Protein AF-0000000072224501 (afdb_homodimer)

Secondary structure (DSSP, 8-state):
--PPEEEEE--SSHHHHHHHHHHHHHT--TT-EEEEEEEEE---SS-HHHHHHHHHHHHHHHHHHHHHHHHH-TT-EEEEEEEEESSTTHHHHHHHHHHT-SEEEEEE-TT-HHHHHHHH-S-THHHHTSEEEEEE--SSS-GGG--TTEEEEE-SPPPPP------------SSSS-------------/--PPEEEEE--SSHHHHHHHHHHHHHT--TT-EEEEEEEEE---SS-HHHHHHHHHHHHHHHHHHHHHHHHH-TT-EEEEEEEEESSTTHHHHHHHHHHT-SEEEEEE-TT-HHHHHHHH-S-THHHHTSEEEEEEPPSSS-GGG--TTEEEEE-SPPPPP------------SSSS-------------

Structure (mmCIF, N/CA/C/O backbone):
data_AF-0000000072224501-model_v1
#
loop_
_entity.id
_entity.type
_entity.pdbx_description
1 polymer 'Uncharacterized protein LOC106767193 isoform X1'
#
loop_
_atom_site.group_PDB
_atom_site.id
_atom_site.type_symbol
_atom_site.label_atom_id
_atom_site.label_alt_id
_atom_site.label_comp_id
_atom_site.label_asym_id
_atom_site.label_entity_id
_atom_site.label_seq_id
_atom_site.pdbx_PDB_ins_code
_atom_site.Cartn_x
_atom_site.Cartn_y
_atom_site.Cartn_z
_atom_site.occupancy
_atom_site.B_iso_or_equiv
_atom_site.auth_seq_id
_atom_site.auth_comp_id
_atom_site.auth_asym_id
_atom_site.auth_atom_id
_atom_site.pdbx_PDB_model_num
ATOM 1 N N . MET A 1 1 ? 20.391 5.633 -8.578 1 55.28 1 MET A N 1
ATOM 2 C CA . MET A 1 1 ? 19.344 5.125 -7.703 1 55.28 1 MET A CA 1
ATOM 3 C C . MET A 1 1 ? 18.422 6.25 -7.25 1 55.28 1 MET A C 1
ATOM 5 O O . MET A 1 1 ? 18.891 7.277 -6.754 1 55.28 1 MET A O 1
ATOM 9 N N . ASP A 1 2 ? 17.297 6.391 -7.93 1 66.31 2 ASP A N 1
ATOM 10 C CA . ASP A 1 2 ? 16.562 7.625 -7.664 1 66.31 2 ASP A CA 1
ATOM 11 C C . ASP A 1 2 ? 16.031 7.641 -6.234 1 66.31 2 ASP A C 1
ATOM 13 O O . ASP A 1 2 ? 15.312 6.723 -5.824 1 66.31 2 ASP A O 1
ATOM 17 N N . VAL A 1 3 ? 16.719 8.438 -5.359 1 82.19 3 VAL A N 1
ATOM 18 C CA . VAL A 1 3 ? 16.312 8.711 -3.986 1 82.19 3 VAL A CA 1
ATOM 19 C C . VAL A 1 3 ? 14.867 9.203 -3.965 1 82.19 3 VAL A C 1
ATOM 21 O O . VAL A 1 3 ? 14.492 10.078 -4.746 1 82.19 3 VAL A O 1
ATOM 24 N N . ARG A 1 4 ? 14.055 8.555 -3.17 1 91.62 4 ARG A N 1
ATOM 25 C CA . ARG A 1 4 ? 12.656 8.938 -3.031 1 91.62 4 ARG A CA 1
ATOM 26 C C . ARG A 1 4 ? 12.422 9.68 -1.722 1 91.62 4 ARG A C 1
ATOM 28 O O . ARG A 1 4 ? 13.008 9.344 -0.692 1 91.62 4 ARG A O 1
ATOM 35 N N . ASN A 1 5 ? 11.648 10.766 -1.785 1 96.12 5 ASN A N 1
ATOM 36 C CA . ASN A 1 5 ? 11.141 11.453 -0.597 1 96.12 5 ASN A CA 1
ATOM 37 C C . ASN A 1 5 ? 9.719 11.031 -0.265 1 96.12 5 ASN A C 1
ATOM 39 O O . ASN A 1 5 ? 8.812 11.172 -1.09 1 96.12 5 ASN A O 1
ATOM 43 N N . ILE A 1 6 ? 9.578 10.516 0.86 1 97.62 6 ILE A N 1
ATOM 44 C CA . ILE A 1 6 ? 8.273 10.062 1.328 1 97.62 6 ILE A CA 1
ATOM 45 C C . ILE A 1 6 ? 7.805 10.945 2.482 1 97.62 6 ILE A C 1
ATOM 47 O O . ILE A 1 6 ? 8.438 10.984 3.539 1 97.62 6 ILE A O 1
ATOM 51 N N . ALA A 1 7 ? 6.715 11.648 2.268 1 98.56 7 ALA A N 1
ATOM 52 C CA . ALA A 1 7 ? 6.141 12.5 3.309 1 98.56 7 ALA A CA 1
ATOM 53 C C . ALA A 1 7 ? 5.145 11.719 4.164 1 98.56 7 ALA A C 1
ATOM 55 O O . ALA A 1 7 ? 4.297 10.992 3.637 1 98.56 7 ALA A O 1
ATOM 56 N N . VAL A 1 8 ? 5.297 11.82 5.438 1 98.75 8 VAL A N 1
ATOM 57 C CA . VAL A 1 8 ? 4.379 11.203 6.387 1 98.75 8 VAL A CA 1
ATOM 58 C C . VAL A 1 8 ? 3.723 12.281 7.246 1 98.75 8 VAL A C 1
ATOM 60 O O . VAL A 1 8 ? 4.41 13.094 7.875 1 98.75 8 VAL A O 1
ATOM 63 N N . VAL A 1 9 ? 2.396 12.305 7.305 1 98.62 9 VAL A N 1
ATOM 64 C CA . VAL A 1 9 ? 1.685 13.281 8.125 1 98.62 9 VAL A CA 1
ATOM 65 C C . VAL A 1 9 ? 1.729 12.859 9.594 1 98.62 9 VAL A C 1
ATOM 67 O O . VAL A 1 9 ? 1.396 11.719 9.922 1 98.62 9 VAL A O 1
ATOM 70 N N . VAL A 1 10 ? 2.135 13.773 10.414 1 98.56 10 VAL A N 1
ATOM 71 C CA . VAL A 1 10 ? 2.273 13.539 11.852 1 98.56 10 VAL A CA 1
ATOM 72 C C . VAL A 1 10 ? 1.104 14.188 12.594 1 98.56 10 VAL A C 1
ATOM 74 O O . VAL A 1 10 ? 0.911 15.398 12.523 1 98.56 10 VAL A O 1
ATOM 77 N N . GLU A 1 11 ? 0.347 13.414 13.25 1 97 11 GLU A N 1
ATOM 78 C CA . GLU A 1 11 ? -0.75 13.836 14.117 1 97 11 GLU A CA 1
ATOM 79 C C . GLU A 1 11 ? -0.74 13.07 15.438 1 97 11 GLU A C 1
ATOM 81 O O . GLU A 1 11 ? -0.128 12 15.539 1 97 11 GLU A O 1
ATOM 86 N N . ASP A 1 12 ? -1.376 13.68 16.406 1 96.62 12 ASP A N 1
ATOM 87 C CA . ASP A 1 12 ? -1.416 13.031 17.719 1 96.62 12 ASP A CA 1
ATOM 88 C C . ASP A 1 12 ? -2.605 12.078 17.828 1 96.62 12 ASP A C 1
ATOM 90 O O . ASP A 1 12 ? -3.475 12.258 18.672 1 96.62 12 ASP A O 1
ATOM 94 N N . VAL A 1 13 ? -2.715 11.109 16.922 1 94.44 13 VAL A N 1
ATOM 95 C CA . VAL A 1 13 ? -3.721 10.055 16.875 1 94.44 13 VAL A CA 1
ATOM 96 C C . VAL A 1 13 ? -3.057 8.727 16.531 1 94.44 13 VAL A C 1
ATOM 98 O O . VAL A 1 13 ? -2.025 8.695 15.852 1 94.44 13 VAL A O 1
ATOM 101 N N . ASP A 1 14 ? -3.572 7.613 16.922 1 93.25 14 ASP A N 1
ATOM 102 C CA . ASP A 1 14 ? -3.016 6.281 16.703 1 93.25 14 ASP A CA 1
ATOM 103 C C . ASP A 1 14 ? -2.926 5.969 15.211 1 93.25 14 ASP A C 1
ATOM 105 O O . ASP A 1 14 ? -1.997 5.289 14.766 1 93.25 14 ASP A O 1
ATOM 109 N N . ALA A 1 15 ? -3.834 6.504 14.453 1 94.5 15 ALA A N 1
ATOM 110 C CA . ALA A 1 15 ? -3.873 6.238 13.016 1 94.5 15 ALA A CA 1
ATOM 111 C C . ALA A 1 15 ? -2.59 6.707 12.336 1 94.5 15 ALA A C 1
ATOM 113 O O . ALA A 1 15 ? -2.092 6.055 11.422 1 94.5 15 ALA A O 1
ATOM 114 N N . ALA A 1 16 ? -2.088 7.84 12.805 1 96.88 16 ALA A N 1
ATOM 115 C CA . ALA A 1 16 ? -0.883 8.398 12.195 1 96.88 16 ALA A CA 1
ATOM 116 C C . ALA A 1 16 ? 0.333 7.52 12.484 1 96.88 16 ALA A C 1
ATOM 118 O O . ALA A 1 16 ? 1.171 7.305 11.602 1 96.88 16 ALA A O 1
ATOM 119 N N . ARG A 1 17 ? 0.434 7.016 13.656 1 95.38 17 ARG A N 1
ATOM 120 C CA . ARG A 1 17 ? 1.545 6.129 13.992 1 95.38 17 ARG A CA 1
ATOM 121 C C . ARG A 1 17 ? 1.434 4.805 13.25 1 95.38 17 ARG A C 1
ATOM 123 O O . ARG A 1 17 ? 2.436 4.27 12.766 1 95.38 17 ARG A O 1
ATOM 130 N N . THR A 1 18 ? 0.233 4.32 13.195 1 94.56 18 THR A N 1
ATOM 131 C CA . THR A 1 18 ? -0.007 3.098 12.438 1 94.56 18 THR A CA 1
ATOM 132 C C . THR A 1 18 ? 0.411 3.271 10.984 1 94.56 18 THR A C 1
ATOM 134 O O . THR A 1 18 ? 1.033 2.381 10.398 1 94.56 18 THR A O 1
ATOM 137 N N . ALA A 1 19 ? 0.084 4.398 10.43 1 97 19 ALA A N 1
ATOM 138 C CA . ALA A 1 19 ? 0.452 4.684 9.047 1 97 19 ALA A CA 1
ATOM 139 C C . ALA A 1 19 ? 1.968 4.68 8.867 1 97 19 ALA A C 1
ATOM 141 O O . ALA A 1 19 ? 2.486 4.117 7.898 1 97 19 ALA A O 1
ATOM 142 N N . LEU A 1 20 ? 2.66 5.285 9.805 1 96.88 20 LEU A N 1
ATOM 143 C CA . LEU A 1 20 ? 4.117 5.289 9.734 1 96.88 20 LEU A CA 1
ATOM 144 C C . LEU A 1 20 ? 4.672 3.871 9.812 1 96.88 20 LEU A C 1
ATOM 146 O O . LEU A 1 20 ? 5.523 3.49 9.008 1 96.88 20 LEU A O 1
ATOM 150 N N . GLN A 1 21 ? 4.195 3.121 10.742 1 94.5 21 GLN A N 1
ATOM 151 C CA . GLN A 1 21 ? 4.676 1.753 10.898 1 94.5 21 GLN A CA 1
ATOM 152 C C . GLN A 1 21 ? 4.426 0.929 9.641 1 94.5 21 GLN A C 1
ATOM 154 O O . GLN A 1 21 ? 5.293 0.165 9.211 1 94.5 21 GLN A O 1
ATOM 159 N N . TRP A 1 22 ? 3.258 1.109 9.125 1 95.31 22 TRP A N 1
ATOM 160 C CA . TRP A 1 22 ? 2.941 0.399 7.891 1 95.31 22 TRP A CA 1
ATOM 161 C C . TRP A 1 22 ? 3.908 0.783 6.777 1 95.31 22 TRP A C 1
ATOM 163 O O . TRP A 1 22 ? 4.398 -0.082 6.043 1 95.31 22 TRP A O 1
ATOM 173 N N . ALA A 1 23 ? 4.141 2.076 6.602 1 96.06 23 ALA A N 1
ATOM 174 C CA . ALA A 1 23 ? 5.035 2.559 5.555 1 96.06 23 ALA A CA 1
ATOM 175 C C . ALA A 1 23 ? 6.445 2.01 5.742 1 96.06 23 ALA A C 1
ATOM 177 O O . ALA A 1 23 ? 7.09 1.593 4.777 1 96.06 23 ALA A O 1
ATOM 178 N N . LEU A 1 24 ? 6.906 1.97 6.949 1 94.56 24 LEU A N 1
ATOM 179 C CA . LEU A 1 24 ? 8.234 1.454 7.258 1 94.56 24 LEU A CA 1
ATOM 180 C C . LEU A 1 24 ? 8.344 -0.022 6.891 1 94.56 24 LEU A C 1
ATOM 182 O O . LEU A 1 24 ? 9.391 -0.476 6.426 1 94.56 24 LEU A O 1
ATOM 186 N N . HIS A 1 25 ? 7.289 -0.661 7.023 1 92.5 25 HIS A N 1
ATOM 187 C CA . HIS A 1 25 ? 7.273 -2.107 6.836 1 92.5 25 HIS A CA 1
ATOM 188 C C . HIS A 1 25 ? 7.105 -2.467 5.363 1 92.5 25 HIS A C 1
ATOM 190 O O . HIS A 1 25 ? 7.684 -3.447 4.887 1 92.5 25 HIS A O 1
ATOM 196 N N . ASN A 1 26 ? 6.406 -1.625 4.629 1 93.62 26 ASN A N 1
ATOM 197 C CA . ASN A 1 26 ? 5.949 -2.102 3.326 1 93.62 26 ASN A CA 1
ATOM 198 C C . ASN A 1 26 ? 6.559 -1.285 2.188 1 93.62 26 ASN A C 1
ATOM 200 O O . ASN A 1 26 ? 6.754 -1.799 1.086 1 93.62 26 ASN A O 1
ATOM 204 N N . ILE A 1 27 ? 6.824 -0.035 2.359 1 92.69 27 ILE A N 1
ATOM 205 C CA . ILE A 1 27 ? 7.137 0.759 1.178 1 92.69 27 ILE A CA 1
ATOM 206 C C . ILE A 1 27 ? 8.516 1.393 1.335 1 92.69 27 ILE A C 1
ATOM 208 O O . ILE A 1 27 ? 9.266 1.521 0.361 1 92.69 27 ILE A O 1
ATOM 212 N N . ILE A 1 28 ? 8.898 1.786 2.52 1 91.81 28 ILE A N 1
ATOM 213 C CA . ILE A 1 28 ? 10.141 2.521 2.729 1 91.81 28 ILE A CA 1
ATOM 214 C C . ILE A 1 28 ? 11.336 1.576 2.572 1 91.81 28 ILE A C 1
ATOM 216 O O . ILE A 1 28 ? 11.297 0.436 3.041 1 91.81 28 ILE A O 1
ATOM 220 N N . ARG A 1 29 ? 12.375 2.066 1.984 1 89.56 29 ARG A N 1
ATOM 221 C CA . ARG A 1 29 ? 13.594 1.30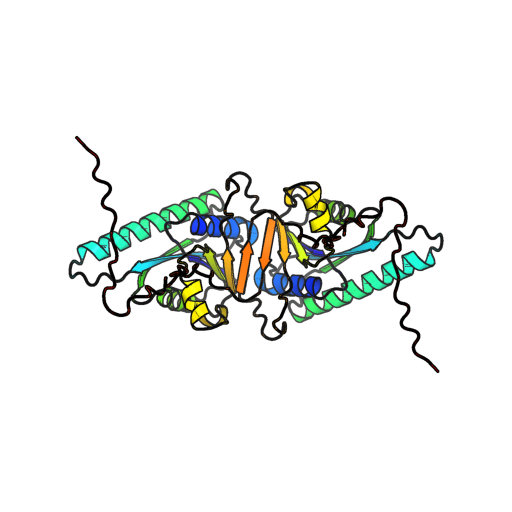4 1.751 1 89.56 29 ARG A CA 1
ATOM 222 C C . ARG A 1 29 ? 14.836 2.133 2.08 1 89.56 29 ARG A C 1
ATOM 224 O O . ARG A 1 29 ? 14.734 3.346 2.283 1 89.56 29 ARG A O 1
ATOM 231 N N . TYR A 1 30 ? 15.883 1.372 2.074 1 86.75 30 TYR A N 1
ATOM 232 C CA . TYR A 1 30 ? 17.156 2.051 2.281 1 86.75 30 TYR A CA 1
ATOM 233 C C . TYR A 1 30 ? 17.406 3.092 1.196 1 86.75 30 TYR A C 1
ATOM 235 O O . TYR A 1 30 ? 17.172 2.832 0.013 1 86.75 30 TYR A O 1
ATOM 243 N N . GLY A 1 31 ? 17.766 4.297 1.658 1 88.19 31 GLY A N 1
ATOM 244 C CA . GLY A 1 31 ? 18.062 5.363 0.717 1 88.19 31 GLY A CA 1
ATOM 245 C C . GLY A 1 31 ? 16.938 6.379 0.599 1 88.19 31 GLY A C 1
ATOM 246 O O . GLY A 1 31 ? 17.141 7.484 0.093 1 88.19 31 GLY A O 1
ATOM 247 N N . ASP A 1 32 ? 15.82 6.023 1.056 1 92.75 32 ASP A N 1
ATOM 248 C CA . ASP A 1 32 ? 14.703 6.961 1.032 1 92.75 32 ASP A CA 1
ATOM 249 C C . ASP A 1 32 ? 14.898 8.078 2.059 1 92.75 32 ASP A C 1
ATOM 251 O O . ASP A 1 32 ? 15.641 7.91 3.027 1 92.75 32 ASP A O 1
ATOM 255 N N . ILE A 1 33 ? 14.305 9.164 1.783 1 96.19 33 ILE A N 1
ATOM 256 C CA . ILE A 1 33 ? 14.195 10.266 2.736 1 96.19 33 ILE A CA 1
ATOM 257 C C . ILE A 1 33 ? 12.766 10.352 3.266 1 96.19 33 ILE A C 1
ATOM 259 O O . ILE A 1 33 ? 11.812 10.344 2.488 1 96.19 33 ILE A O 1
ATOM 263 N N . ILE A 1 34 ? 12.68 10.344 4.531 1 97.69 34 ILE A N 1
ATOM 264 C CA . ILE A 1 34 ? 11.359 10.461 5.141 1 97.69 34 ILE A CA 1
ATOM 265 C C . ILE A 1 34 ? 11.172 11.875 5.688 1 97.69 34 ILE A C 1
ATOM 267 O O . ILE A 1 34 ? 11.984 12.359 6.473 1 97.69 34 ILE A O 1
ATOM 271 N N . THR A 1 35 ? 10.125 12.539 5.258 1 98.5 35 THR A N 1
ATOM 272 C CA . THR A 1 35 ? 9.766 13.836 5.82 1 98.5 35 THR A CA 1
ATOM 273 C C . THR A 1 35 ? 8.547 13.711 6.734 1 98.5 35 THR A C 1
ATOM 275 O O . THR A 1 35 ? 7.465 13.344 6.281 1 98.5 35 THR A O 1
ATOM 278 N N . LEU A 1 36 ? 8.781 14 7.973 1 98.75 36 LEU A N 1
ATOM 279 C CA . LEU A 1 36 ? 7.691 14.062 8.938 1 98.75 36 LEU A CA 1
ATOM 280 C C . LEU A 1 36 ? 7.051 15.445 8.953 1 98.75 36 LEU A C 1
ATOM 282 O O . LEU A 1 36 ? 7.691 16.422 9.344 1 98.75 36 LEU A O 1
ATOM 286 N N . LEU A 1 37 ? 5.801 15.531 8.555 1 98.62 37 LEU A N 1
ATOM 287 C CA . LEU A 1 37 ? 5.109 16.797 8.352 1 98.62 37 LEU A CA 1
ATOM 288 C C . LEU A 1 37 ? 3.992 16.984 9.375 1 98.62 37 LEU A C 1
ATOM 290 O O . LEU A 1 37 ? 3.061 16.172 9.43 1 98.62 37 LEU A O 1
ATOM 294 N N . HIS A 1 38 ? 4.094 17.953 10.188 1 98.38 38 HIS A N 1
ATOM 295 C CA . HIS A 1 38 ? 3.047 18.328 11.133 1 98.38 38 HIS A CA 1
ATOM 296 C C . HIS A 1 38 ? 2.551 19.75 10.883 1 98.38 38 HIS A C 1
ATOM 298 O O . HIS A 1 38 ? 3.352 20.672 10.703 1 98.38 38 HIS A O 1
ATOM 304 N N . VAL A 1 39 ? 1.257 19.891 10.875 1 96.31 39 VAL A N 1
ATOM 305 C CA . VAL A 1 39 ? 0.633 21.188 10.711 1 96.31 39 VAL A CA 1
ATOM 306 C C . VAL A 1 39 ? -0.205 21.531 11.938 1 96.31 39 VAL A C 1
ATOM 308 O O . VAL A 1 39 ? -0.872 20.656 12.5 1 96.31 39 VAL A O 1
ATOM 311 N N . TYR A 1 40 ? -0.117 22.703 12.438 1 93.12 40 TYR A N 1
ATOM 312 C CA . TYR A 1 40 ? -0.918 23.188 13.555 1 93.12 40 TYR A CA 1
ATOM 313 C C . TYR A 1 40 ? -1.74 24.406 13.164 1 93.12 40 TYR A C 1
ATOM 315 O O . TYR A 1 40 ? -1.385 25.125 12.227 1 93.12 40 TYR A O 1
ATOM 323 N N . PRO A 1 41 ? -2.904 24.641 13.805 1 89.75 41 PRO A N 1
ATOM 324 C CA . PRO A 1 41 ? -3.809 25.703 13.383 1 89.75 41 PRO A CA 1
ATOM 325 C C . PRO A 1 41 ? -3.234 27.094 13.648 1 89.75 41 PRO A C 1
ATOM 327 O O . PRO A 1 41 ? -2.523 27.297 14.633 1 89.75 41 PRO A O 1
ATOM 330 N N . LEU A 1 42 ? -3.615 27.984 12.711 1 86.12 42 LEU A N 1
ATOM 331 C CA . LEU A 1 42 ? -3.291 29.391 12.906 1 86.12 42 LEU A CA 1
ATOM 332 C C . LEU A 1 42 ? -4.074 29.969 14.086 1 86.12 42 LEU A C 1
ATOM 334 O O . LEU A 1 42 ? -5.289 29.781 14.18 1 86.12 42 LEU A O 1
ATOM 338 N N . THR A 1 43 ? -3.438 30.375 15.133 1 78.38 43 THR A N 1
ATOM 339 C CA . THR A 1 43 ? -4.09 30.969 16.297 1 78.38 43 THR A CA 1
ATOM 340 C C . THR A 1 43 ? -4.246 32.469 16.109 1 78.38 43 THR A C 1
ATOM 342 O O . THR A 1 43 ? -3.334 33.156 15.609 1 78.38 43 THR A O 1
ATOM 345 N N . ARG A 1 44 ? -5.551 32.938 15.875 1 69.5 44 ARG A N 1
ATOM 346 C CA . ARG A 1 44 ? -5.797 34.375 15.812 1 69.5 44 ARG A CA 1
ATOM 347 C C . ARG A 1 44 ? -5.273 35.062 17.062 1 69.5 44 ARG A C 1
ATOM 349 O O . ARG A 1 44 ? -5.184 36.312 17.094 1 69.5 44 ARG A O 1
ATOM 356 N N . SER A 1 45 ? -5.316 34.25 18.109 1 61.62 45 SER A N 1
ATOM 357 C CA . SER A 1 45 ? -5.004 35 19.328 1 61.62 45 SER A CA 1
ATOM 358 C C . SER A 1 45 ? -3.609 35.594 19.25 1 61.62 45 SER A C 1
ATOM 360 O O . SER A 1 45 ? -2.703 35.031 18.641 1 61.62 45 SER A O 1
ATOM 362 N N . LYS A 1 46 ? -3.664 36.812 19.406 1 59.91 46 LYS A N 1
ATOM 363 C CA . LYS A 1 46 ? -2.576 37.781 19.5 1 59.91 46 LYS A CA 1
ATOM 364 C C . LYS A 1 46 ? -1.436 37.25 20.359 1 59.91 46 LYS A C 1
ATOM 366 O O . LYS A 1 46 ? -0.406 37.906 20.531 1 59.91 46 LYS A O 1
ATOM 371 N N . THR A 1 47 ? -1.7 36 20.984 1 68 47 THR A N 1
ATOM 372 C CA . THR A 1 47 ? -0.537 35.812 21.844 1 68 47 THR A CA 1
ATOM 373 C C . THR A 1 47 ? 0.492 34.906 21.156 1 68 47 THR A C 1
ATOM 375 O O . THR A 1 47 ? 0.193 33.781 20.828 1 68 47 THR A O 1
ATOM 378 N N . LYS A 1 48 ? 1.497 35.406 20.562 1 76.69 48 LYS A N 1
ATOM 379 C CA . LYS A 1 48 ? 2.719 34.812 20.031 1 76.69 48 LYS A CA 1
ATOM 380 C C . LYS A 1 48 ? 3.127 33.562 20.828 1 76.69 48 LYS A C 1
ATOM 382 O O . LYS A 1 48 ? 3.68 32.625 20.281 1 76.69 48 LYS A O 1
ATOM 387 N N . ASN A 1 49 ? 2.596 33.562 22.094 1 85.56 49 ASN A N 1
ATOM 388 C CA . ASN A 1 49 ? 2.988 32.469 23 1 85.56 49 ASN A CA 1
ATOM 389 C C . ASN A 1 49 ? 2.27 31.172 22.656 1 85.56 49 ASN A C 1
ATOM 391 O O . ASN A 1 49 ? 2.867 30.094 22.719 1 85.56 49 ASN A O 1
ATOM 395 N N . LYS A 1 50 ? 1.05 31.266 22.234 1 86.44 50 LYS A N 1
ATOM 396 C CA . LYS A 1 50 ? 0.281 30.062 21.922 1 86.44 50 LYS A CA 1
ATOM 397 C C . LYS A 1 50 ? 0.808 29.391 20.656 1 86.44 50 LYS A C 1
ATOM 399 O O . LYS A 1 50 ? 0.938 28.172 20.594 1 86.44 50 LYS A O 1
ATOM 404 N N . ALA A 1 51 ? 1.093 30.125 19.641 1 87.38 51 ALA A N 1
ATOM 405 C CA . ALA A 1 51 ? 1.642 29.594 18.391 1 87.38 51 ALA A CA 1
ATOM 406 C C . ALA A 1 51 ? 2.975 28.891 18.641 1 87.38 51 ALA A C 1
ATOM 408 O O . ALA A 1 51 ? 3.23 27.828 18.078 1 87.38 51 ALA A O 1
ATOM 409 N N . ARG A 1 52 ? 3.777 29.547 19.469 1 91.31 52 ARG A N 1
ATOM 410 C CA . ARG A 1 52 ? 5.07 28.953 19.812 1 91.31 52 ARG A CA 1
ATOM 411 C C . ARG A 1 52 ? 4.895 27.609 20.516 1 91.31 52 ARG A C 1
ATOM 413 O O . ARG A 1 52 ? 5.629 26.656 20.25 1 91.31 52 ARG A O 1
ATOM 420 N N . LEU A 1 53 ? 3.953 27.578 21.406 1 92.94 53 LEU A N 1
ATOM 421 C CA . LEU A 1 53 ? 3.695 26.359 22.156 1 92.94 53 LEU A CA 1
ATOM 422 C C . LEU A 1 53 ? 3.205 25.25 21.25 1 92.94 53 LEU A C 1
ATOM 424 O O . LEU A 1 53 ? 3.654 24.109 21.344 1 92.94 53 LEU A O 1
ATOM 428 N N . LEU A 1 54 ? 2.332 25.578 20.328 1 93.25 54 LEU A N 1
ATOM 429 C CA . LEU A 1 54 ? 1.812 24.578 19.391 1 93.25 54 LEU A CA 1
ATOM 430 C C . LEU A 1 54 ? 2.918 24.062 18.484 1 93.25 54 LEU A C 1
ATOM 432 O O . LEU A 1 54 ? 2.979 22.875 18.188 1 93.25 54 LEU A O 1
ATOM 436 N N . ARG A 1 55 ? 3.736 24.953 18.062 1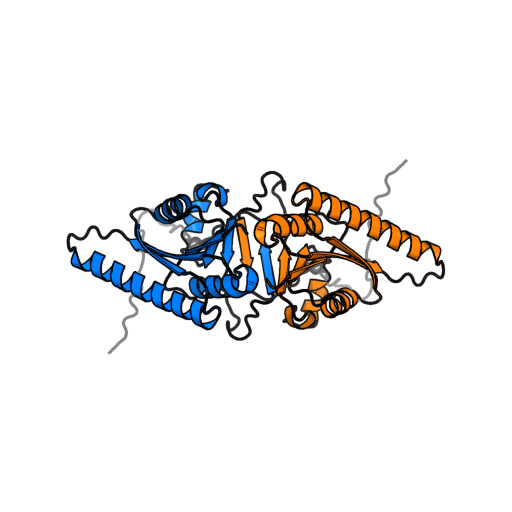 94.31 55 ARG A N 1
ATOM 437 C CA . ARG A 1 55 ? 4.867 24.578 17.219 1 94.31 55 ARG A CA 1
ATOM 438 C C . ARG A 1 55 ? 5.801 23.609 17.953 1 94.31 55 ARG A C 1
ATOM 440 O O . ARG A 1 55 ? 6.234 22.609 17.391 1 94.31 55 ARG A O 1
ATOM 447 N N . LEU A 1 56 ? 6.078 23.953 19.219 1 95.94 56 LEU A N 1
ATOM 448 C CA . LEU A 1 56 ? 6.961 23.125 20.031 1 95.94 56 LEU A CA 1
ATOM 449 C C . LEU A 1 56 ? 6.355 21.75 20.25 1 95.94 56 LEU A C 1
ATOM 451 O O . LEU A 1 56 ? 7.051 20.734 20.156 1 95.94 56 LEU A O 1
ATOM 455 N N . LYS A 1 57 ? 5.117 21.703 20.562 1 96.81 57 LYS A N 1
ATOM 456 C CA . LYS A 1 57 ? 4.43 20.438 20.766 1 96.81 57 LYS A CA 1
ATOM 457 C C . LYS A 1 57 ? 4.457 19.594 19.484 1 96.81 57 LYS A C 1
ATOM 459 O O . LYS A 1 57 ? 4.664 18.375 19.547 1 96.81 57 LYS A O 1
ATOM 464 N N . GLY A 1 58 ? 4.227 20.281 18.375 1 97.62 58 GLY A N 1
ATOM 465 C CA . GLY A 1 58 ? 4.305 19.578 17.094 1 97.62 58 GLY A CA 1
ATOM 466 C C . GLY A 1 58 ? 5.68 19 16.828 1 97.62 58 GLY A C 1
ATOM 467 O O . GLY A 1 58 ? 5.793 17.891 16.312 1 97.62 58 GLY A O 1
ATOM 468 N N . PHE A 1 59 ? 6.668 19.797 17.156 1 97.31 59 PHE A N 1
ATOM 469 C CA . PHE A 1 59 ? 8.047 19.359 16.969 1 97.31 59 PHE A CA 1
ATOM 470 C C . PHE A 1 59 ? 8.344 18.141 17.844 1 97.31 59 PHE A C 1
ATOM 472 O O . PHE A 1 59 ? 8.93 17.172 17.375 1 97.31 59 PHE A O 1
ATOM 479 N N . GLN A 1 60 ? 7.922 18.203 19.047 1 98.38 60 GLN A N 1
ATOM 480 C CA . GLN A 1 60 ? 8.125 17.078 19.969 1 98.38 60 GLN A CA 1
ATOM 481 C C . GLN A 1 60 ? 7.402 15.836 19.484 1 98.38 60 GLN A C 1
ATOM 483 O O . GLN A 1 60 ? 7.938 14.727 19.562 1 98.38 60 GLN A O 1
ATOM 488 N N . LEU A 1 61 ? 6.234 16.031 19.031 1 98.5 61 LEU A N 1
ATOM 489 C CA . LEU A 1 61 ? 5.477 14.922 18.469 1 98.5 61 LEU A CA 1
ATOM 490 C C . LEU A 1 61 ? 6.211 14.305 17.281 1 98.5 61 LEU A C 1
ATOM 492 O O . LEU A 1 61 ? 6.363 13.078 17.219 1 98.5 61 LEU A O 1
ATOM 496 N N . ALA A 1 62 ? 6.707 15.117 16.391 1 98.62 62 ALA A N 1
ATOM 497 C CA . ALA A 1 62 ? 7.449 14.641 15.227 1 98.62 62 ALA A CA 1
ATOM 498 C C . ALA A 1 62 ? 8.711 13.898 15.648 1 98.62 62 ALA A C 1
ATOM 500 O O . ALA A 1 62 ? 9.086 12.891 15.039 1 98.62 62 ALA A O 1
ATOM 501 N N . LEU A 1 63 ? 9.328 14.383 16.688 1 98.06 63 LEU A N 1
ATOM 502 C CA . LEU A 1 63 ? 10.516 13.719 17.203 1 98.06 63 LEU A CA 1
ATOM 503 C C . LEU A 1 63 ? 10.18 12.32 17.719 1 98.06 63 LEU A C 1
ATOM 505 O O . LEU A 1 63 ? 10.977 11.391 17.547 1 98.06 63 LEU A O 1
ATOM 509 N N . SER A 1 64 ? 9.102 12.211 18.328 1 98.12 64 SER A N 1
ATOM 510 C CA . SER A 1 64 ? 8.695 10.891 18.797 1 98.12 64 SER A CA 1
ATOM 511 C C . SER A 1 64 ? 8.477 9.93 17.625 1 98.12 64 SER A C 1
ATOM 513 O O . SER A 1 64 ? 8.773 8.734 17.734 1 98.12 64 SER A O 1
ATOM 515 N N . PHE A 1 65 ? 7.969 10.406 16.516 1 98.19 65 PHE A N 1
ATOM 516 C CA . PHE A 1 65 ? 7.855 9.602 15.297 1 98.19 65 PHE A CA 1
ATOM 517 C C . PHE A 1 65 ? 9.234 9.219 14.766 1 98.19 65 PHE A C 1
ATOM 519 O O . PHE A 1 65 ? 9.438 8.094 14.32 1 98.19 65 PHE A O 1
ATOM 526 N N . GLN A 1 66 ? 10.117 10.211 14.805 1 97.56 66 GLN A N 1
ATOM 527 C CA . GLN A 1 66 ? 11.477 9.961 14.336 1 97.56 66 GLN A CA 1
ATOM 528 C C . GLN A 1 66 ? 12.125 8.82 15.117 1 97.56 66 GLN A C 1
ATOM 530 O O . GLN A 1 66 ? 12.844 8 14.547 1 97.56 66 GLN A O 1
ATOM 535 N N . GLN A 1 67 ? 11.867 8.781 16.359 1 95.81 67 GLN A N 1
ATOM 536 C CA . GLN A 1 67 ? 12.398 7.711 17.203 1 95.81 67 GLN A CA 1
ATOM 537 C C . GLN A 1 67 ? 11.891 6.348 16.734 1 95.81 67 GLN A C 1
ATOM 539 O O . GLN A 1 67 ? 12.641 5.371 16.734 1 95.81 67 GLN A O 1
ATOM 544 N N . ASP A 1 68 ? 10.633 6.309 16.375 1 93.56 68 ASP A N 1
ATOM 545 C CA . ASP A 1 68 ? 10.062 5.074 15.844 1 93.56 68 ASP A CA 1
ATOM 546 C C . ASP A 1 68 ? 10.781 4.633 14.578 1 93.56 68 ASP A C 1
ATOM 548 O O . ASP A 1 68 ? 10.992 3.439 14.352 1 93.56 68 ASP A O 1
ATOM 552 N N . ILE A 1 69 ? 11.164 5.59 13.75 1 95.06 69 ILE A N 1
ATOM 553 C CA . ILE A 1 69 ? 11.867 5.301 12.5 1 95.06 69 ILE A CA 1
ATOM 554 C C . ILE A 1 69 ? 13.25 4.73 12.805 1 95.06 69 ILE A C 1
ATOM 556 O O . ILE A 1 69 ? 13.648 3.707 12.242 1 95.06 69 ILE A O 1
ATOM 560 N N . PHE A 1 70 ? 13.906 5.312 13.742 1 92.06 70 PHE A N 1
ATOM 561 C CA . PHE A 1 70 ? 15.281 4.926 14.047 1 92.06 70 PHE A CA 1
ATOM 562 C C . PHE A 1 70 ? 15.32 3.559 14.719 1 92.06 70 PHE A C 1
ATOM 564 O O . PHE A 1 70 ? 16.297 2.816 14.57 1 92.06 70 PHE A O 1
ATOM 571 N N . ASN A 1 71 ? 14.266 3.244 15.445 1 88.12 71 ASN A N 1
ATOM 572 C CA . ASN A 1 71 ? 14.172 1.926 16.062 1 88.12 71 ASN A CA 1
ATOM 573 C C . ASN A 1 71 ? 14.078 0.822 15.008 1 88.12 71 ASN A C 1
ATOM 575 O O . ASN A 1 71 ? 14.469 -0.318 15.266 1 88.12 71 ASN A O 1
ATOM 579 N N . ASN A 1 72 ? 13.625 1.202 13.828 1 80.94 72 ASN A N 1
ATOM 580 C CA . ASN A 1 72 ? 13.422 0.223 12.766 1 80.94 72 ASN A CA 1
ATOM 581 C C . ASN A 1 72 ? 14.492 0.341 11.68 1 80.94 72 ASN A C 1
ATOM 583 O O . ASN A 1 72 ? 14.906 -0.663 11.094 1 80.94 72 ASN A O 1
ATOM 587 N N . PHE A 1 73 ? 14.859 1.621 11.398 1 82.69 73 PHE A N 1
ATOM 588 C CA . PHE A 1 73 ? 15.82 1.933 10.352 1 82.69 73 PHE A CA 1
ATOM 589 C C . PHE A 1 73 ? 16.875 2.922 10.852 1 82.69 73 PHE A C 1
ATOM 591 O O . PHE A 1 73 ? 16.688 4.137 10.727 1 82.69 73 PHE A O 1
ATOM 598 N N . SER A 1 74 ? 17.969 2.535 11.289 1 80.94 74 SER A N 1
ATOM 599 C CA . SER A 1 74 ? 18.953 3.395 11.945 1 80.94 74 SER A CA 1
ATOM 600 C C . SER A 1 74 ? 19.609 4.348 10.953 1 80.94 74 SER A C 1
ATOM 602 O O . SER A 1 74 ? 20.047 5.438 11.32 1 80.94 74 SER A O 1
ATOM 604 N N . ASN A 1 75 ? 19.594 4.059 9.719 1 83.56 75 ASN A N 1
ATOM 605 C CA . ASN A 1 75 ? 20.344 4.875 8.773 1 83.56 75 ASN A CA 1
ATOM 606 C C . ASN A 1 75 ? 19.422 5.594 7.789 1 83.56 75 ASN A C 1
ATOM 608 O O . ASN A 1 75 ? 19.859 5.996 6.711 1 83.56 75 ASN A O 1
ATOM 612 N N . THR A 1 76 ? 18.25 5.805 8.227 1 87.56 76 THR A N 1
ATOM 613 C CA . THR A 1 76 ? 17.328 6.488 7.336 1 87.56 76 THR A CA 1
ATOM 614 C C . THR A 1 76 ? 17.406 8 7.527 1 87.56 76 THR A C 1
ATOM 616 O O . THR A 1 76 ? 17.5 8.484 8.656 1 87.56 76 THR A O 1
ATOM 619 N N . LYS A 1 77 ? 17.484 8.781 6.488 1 93.88 77 LYS A N 1
ATOM 620 C CA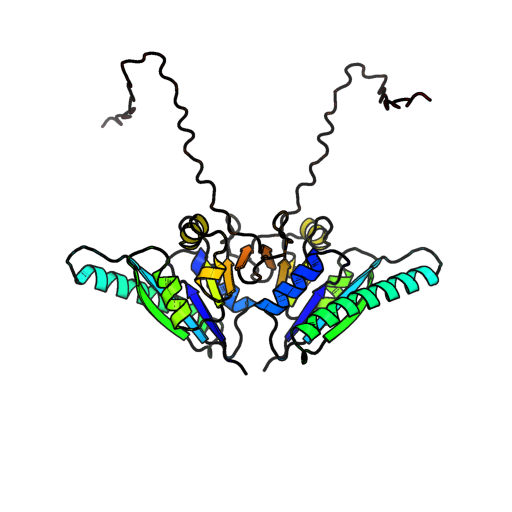 . LYS A 1 77 ? 17.438 10.234 6.551 1 93.88 77 LYS A CA 1
ATOM 621 C C . LYS A 1 77 ? 16.031 10.734 6.84 1 93.88 77 LYS A C 1
ATOM 623 O O . LYS A 1 77 ? 15.094 10.406 6.109 1 93.88 77 LYS A O 1
ATOM 628 N N . VAL A 1 78 ? 15.945 11.484 7.918 1 97.12 78 VAL A N 1
ATOM 629 C CA . VAL A 1 78 ? 14.633 11.984 8.32 1 97.12 78 VAL A CA 1
ATOM 630 C C . VAL A 1 78 ? 14.664 13.516 8.375 1 97.12 78 VAL A C 1
ATOM 632 O O . VAL A 1 78 ? 15.602 14.102 8.914 1 97.12 78 VAL A O 1
ATOM 635 N N . GLU A 1 79 ? 13.672 14.109 7.805 1 97.31 79 GLU A N 1
ATOM 636 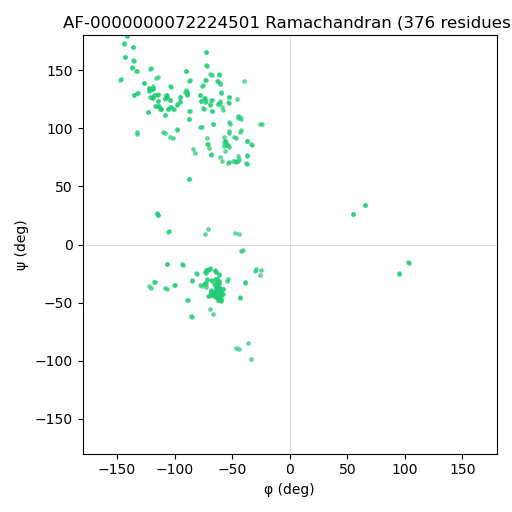C CA . GLU A 1 79 ? 13.43 15.547 7.906 1 97.31 79 GLU A CA 1
ATOM 637 C C . GLU A 1 79 ? 12.109 15.828 8.625 1 97.31 79 GLU A C 1
ATOM 639 O O . GLU A 1 79 ? 11.133 15.102 8.453 1 97.31 79 GLU A O 1
ATOM 644 N N . ILE A 1 80 ? 12.148 16.922 9.422 1 98.31 80 ILE A N 1
ATOM 645 C CA . ILE A 1 80 ? 10.938 17.312 10.141 1 98.31 80 ILE A CA 1
ATOM 646 C C . ILE A 1 80 ? 10.469 18.688 9.672 1 98.31 80 ILE A C 1
ATOM 648 O O . ILE A 1 80 ? 11.258 19.625 9.602 1 98.31 80 ILE A O 1
ATOM 652 N N . VAL A 1 81 ? 9.242 18.797 9.312 1 97.69 81 VAL A N 1
ATOM 653 C CA . VAL A 1 81 ? 8.609 20.062 8.945 1 97.69 81 VAL A CA 1
ATOM 654 C C . VAL A 1 81 ? 7.391 20.312 9.828 1 97.69 81 VAL A C 1
ATOM 656 O O . VAL A 1 81 ? 6.441 19.516 9.828 1 97.69 81 VAL A O 1
ATOM 659 N N . VAL A 1 82 ? 7.426 21.328 10.664 1 97.25 82 VAL A N 1
ATOM 660 C CA . VAL A 1 82 ? 6.293 21.781 11.469 1 97.25 82 VAL A CA 1
ATOM 661 C C . VAL A 1 82 ? 5.852 23.172 11.008 1 97.25 82 VAL A C 1
ATOM 663 O O . VAL A 1 82 ? 6.629 24.125 11.062 1 97.25 82 VAL A O 1
ATOM 666 N N . THR A 1 83 ? 4.652 23.266 10.57 1 94.56 83 THR A N 1
ATOM 667 C CA . THR A 1 83 ? 4.23 24.547 10 1 94.56 83 THR A CA 1
ATOM 668 C C . THR A 1 83 ? 2.779 24.844 10.359 1 94.56 83 THR A C 1
ATOM 670 O O . THR A 1 83 ? 2.033 23.953 10.758 1 94.56 83 THR A O 1
ATOM 673 N N . GLU A 1 84 ? 2.424 26.062 10.25 1 92.62 84 GLU A N 1
ATOM 674 C CA . GLU A 1 84 ? 1.091 26.562 10.578 1 92.62 84 GLU A CA 1
ATOM 675 C C . GLU A 1 84 ? 0.172 26.516 9.359 1 92.62 84 GLU A C 1
ATOM 677 O O . GLU A 1 84 ? 0.633 26.625 8.219 1 92.62 84 GLU A O 1
ATOM 682 N N . GLU A 1 85 ? -1.12 26.312 9.648 1 89.06 85 GLU A N 1
ATOM 683 C CA . GLU A 1 85 ? -2.053 26.328 8.531 1 89.06 85 GLU A CA 1
ATOM 684 C C . GLU A 1 85 ? -3.275 27.188 8.852 1 89.06 85 GLU A C 1
ATOM 686 O O . GLU A 1 85 ? -3.674 27.297 10.008 1 89.06 85 GLU A O 1
ATOM 691 N N . ASN A 1 86 ? -3.852 27.797 7.852 1 81.56 86 ASN A N 1
ATOM 692 C CA . ASN A 1 86 ? -5.078 28.594 7.945 1 81.56 86 ASN A CA 1
ATOM 693 C C . ASN A 1 86 ? -6.289 27.797 7.457 1 81.56 86 ASN A C 1
ATOM 695 O O . ASN A 1 86 ? -7.418 28.062 7.883 1 81.56 86 ASN A O 1
ATOM 699 N N . ARG A 1 87 ? -6.086 26.969 6.477 1 79.5 87 ARG A N 1
ATOM 700 C CA . ARG A 1 87 ? -7.121 26.109 5.91 1 79.5 87 ARG A CA 1
ATOM 701 C C . ARG A 1 87 ? -6.723 24.641 5.996 1 79.5 87 ARG A C 1
ATOM 703 O O . ARG A 1 87 ? -5.629 24.266 5.566 1 79.5 87 ARG A O 1
ATOM 710 N N . GLU A 1 88 ? -7.668 23.891 6.41 1 80.44 88 GLU A N 1
ATOM 711 C CA . GLU A 1 88 ? -7.352 22.5 6.684 1 80.44 88 GLU A CA 1
ATOM 712 C C . GLU A 1 88 ? -6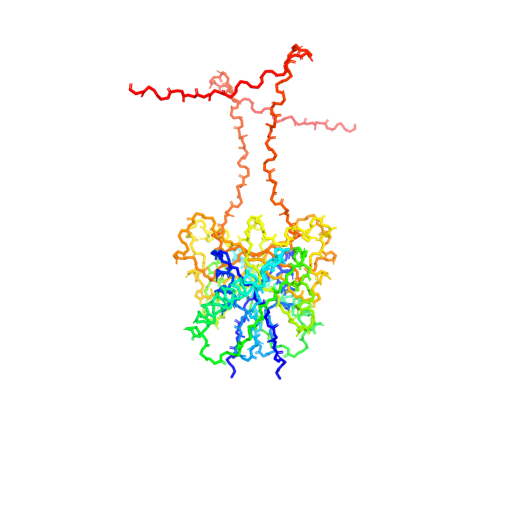.891 21.781 5.418 1 80.44 88 GLU A C 1
ATOM 714 O O . GLU A 1 88 ? -7.566 21.828 4.387 1 80.44 88 GLU A O 1
ATOM 719 N N . GLY A 1 89 ? -5.738 21.266 5.422 1 89.5 89 GLY A N 1
ATOM 720 C CA . GLY A 1 89 ? -5.246 20.375 4.383 1 89.5 89 GLY A CA 1
ATOM 721 C C . GLY A 1 89 ? -4.449 21.094 3.311 1 89.5 89 GLY A C 1
ATOM 722 O O . GLY A 1 89 ? -3.553 20.5 2.701 1 89.5 89 GLY A O 1
ATOM 723 N N . MET A 1 90 ? -4.633 22.328 3.064 1 91.06 90 MET A N 1
ATOM 724 C CA . MET A 1 90 ? -4.008 23.016 1.938 1 91.06 90 MET A CA 1
ATOM 725 C C . MET A 1 90 ? -2.523 23.234 2.197 1 91.06 90 MET A C 1
ATOM 727 O O . MET A 1 90 ? -1.714 23.219 1.27 1 91.06 90 MET A O 1
ATOM 731 N N . LYS A 1 91 ? -2.225 23.5 3.438 1 94.25 91 LYS A N 1
ATOM 732 C CA . LYS A 1 91 ? -0.804 23.641 3.744 1 94.25 91 LYS A CA 1
ATOM 733 C C . LYS A 1 91 ? -0.057 22.328 3.529 1 94.25 91 LYS A C 1
ATOM 735 O O . LYS A 1 91 ? 1.104 22.328 3.115 1 94.25 91 LYS A O 1
ATOM 740 N N . ILE A 1 92 ? -0.696 21.188 3.807 1 96.44 92 ILE A N 1
ATOM 741 C CA . ILE A 1 92 ? -0.088 19.891 3.549 1 96.44 92 ILE A CA 1
ATOM 742 C C . ILE A 1 92 ? 0.117 19.703 2.045 1 96.44 92 ILE A C 1
ATOM 744 O O . ILE A 1 92 ? 1.194 19.297 1.605 1 96.44 92 ILE A O 1
ATOM 748 N N . VAL A 1 93 ? -0.876 20.109 1.297 1 96 93 VAL A N 1
ATOM 749 C CA . VAL A 1 93 ? -0.8 20.016 -0.158 1 96 93 VAL A CA 1
ATOM 750 C C . VAL A 1 93 ? 0.385 20.828 -0.666 1 96 93 VAL A C 1
ATOM 752 O O . VAL A 1 93 ? 1.229 20.328 -1.406 1 96 93 VAL A O 1
ATOM 755 N N . ALA A 1 94 ? 0.501 22.062 -0.193 1 96.06 94 ALA A N 1
ATOM 756 C CA . ALA A 1 94 ? 1.554 22.969 -0.641 1 96.06 94 ALA A CA 1
ATOM 757 C C . ALA A 1 94 ? 2.934 22.438 -0.25 1 96.06 94 ALA A C 1
ATOM 759 O O . ALA A 1 94 ? 3.859 22.453 -1.064 1 96.06 94 ALA A O 1
ATOM 760 N N . THR A 1 95 ? 3.043 21.969 0.964 1 96.38 95 THR A N 1
ATOM 761 C CA . THR A 1 95 ? 4.332 21.5 1.475 1 96.38 95 THR A CA 1
ATOM 762 C C . THR A 1 95 ? 4.793 20.25 0.732 1 96.38 95 THR A C 1
ATOM 764 O O . THR A 1 95 ? 5.957 20.156 0.348 1 96.38 95 THR A O 1
ATOM 767 N N . VAL A 1 96 ? 3.912 19.359 0.481 1 96.75 96 VAL A N 1
ATOM 768 C CA . VAL A 1 96 ? 4.23 18.109 -0.202 1 96.75 96 VAL A CA 1
ATOM 769 C C . VAL A 1 96 ? 4.684 18.406 -1.631 1 96.75 96 VAL A C 1
ATOM 771 O O . VAL A 1 96 ? 5.656 17.812 -2.113 1 96.75 96 VAL A O 1
ATOM 774 N N . ARG A 1 97 ? 4.078 19.297 -2.266 1 96.31 97 ARG A N 1
ATOM 775 C CA . ARG A 1 97 ? 4.441 19.688 -3.625 1 96.31 97 ARG A CA 1
ATOM 776 C C . ARG A 1 97 ? 5.809 20.359 -3.658 1 96.31 97 ARG A C 1
ATOM 778 O O . ARG A 1 97 ? 6.633 20.062 -4.523 1 96.31 97 ARG A O 1
ATOM 785 N N . GLU A 1 98 ? 5.977 21.219 -2.711 1 96.38 98 GLU A N 1
ATOM 786 C CA . GLU A 1 98 ? 7.246 21.938 -2.631 1 96.38 98 GLU A CA 1
ATOM 787 C C . GLU A 1 98 ? 8.406 20.984 -2.383 1 96.38 98 GLU A C 1
ATOM 789 O O . GLU A 1 98 ? 9.492 21.156 -2.941 1 96.38 98 GLU A O 1
ATOM 794 N N . LEU A 1 99 ? 8.156 19.969 -1.589 1 94.69 99 LEU A N 1
ATOM 795 C CA . LEU A 1 99 ? 9.164 18.969 -1.249 1 94.69 99 LEU A CA 1
ATOM 796 C C . LEU A 1 99 ? 9.453 18.062 -2.441 1 94.69 99 LEU A C 1
ATOM 798 O O . LEU A 1 99 ? 10.508 17.422 -2.494 1 94.69 99 LEU A O 1
ATOM 802 N N . GLY A 1 100 ? 8.5 17.984 -3.381 1 95.12 100 GLY A N 1
ATOM 803 C CA . GLY A 1 100 ? 8.609 16.984 -4.441 1 95.12 100 GLY A CA 1
ATOM 804 C C . GLY A 1 100 ? 8.516 15.562 -3.939 1 95.12 100 GLY A C 1
ATOM 805 O O . GLY A 1 100 ? 9.266 14.688 -4.391 1 95.12 100 GLY A O 1
ATOM 806 N N . ALA A 1 101 ? 7.746 15.344 -2.943 1 96.5 101 ALA A N 1
ATOM 807 C CA . ALA A 1 101 ? 7.582 13.992 -2.4 1 96.5 101 ALA A CA 1
ATOM 808 C C . ALA A 1 101 ? 7.02 13.047 -3.451 1 96.5 101 ALA A C 1
ATOM 810 O O . ALA A 1 101 ? 6.133 13.414 -4.227 1 96.5 101 ALA A O 1
ATOM 811 N N . SER A 1 102 ? 7.57 11.867 -3.463 1 94.94 102 SER A N 1
ATOM 812 C CA . SER A 1 102 ? 7.07 10.852 -4.383 1 94.94 102 SER A CA 1
ATOM 813 C C . SER A 1 102 ? 5.816 10.18 -3.836 1 94.94 102 SER A C 1
ATOM 815 O O . SER A 1 102 ? 4.996 9.664 -4.598 1 94.94 102 SER A O 1
ATOM 817 N N . MET A 1 103 ? 5.719 10.219 -2.477 1 96.62 103 MET A N 1
ATOM 818 C CA . MET A 1 103 ? 4.594 9.57 -1.811 1 96.62 103 MET A CA 1
ATOM 819 C C . MET A 1 103 ? 4.191 10.328 -0.553 1 96.62 103 MET A C 1
ATOM 821 O O . MET A 1 103 ? 5.043 10.867 0.156 1 96.62 103 MET A O 1
ATOM 825 N N . LEU A 1 104 ? 2.891 10.375 -0.338 1 97.75 104 LEU A N 1
ATOM 826 C CA . LEU A 1 104 ? 2.314 10.906 0.896 1 97.75 104 LEU A CA 1
ATOM 827 C C . LEU A 1 104 ? 1.606 9.805 1.678 1 97.75 104 LEU A C 1
ATOM 829 O O . LEU A 1 104 ? 0.744 9.109 1.137 1 97.75 104 LEU A O 1
ATOM 833 N N . VAL A 1 105 ? 1.989 9.602 2.885 1 98.38 105 VAL A N 1
ATOM 834 C CA . VAL A 1 105 ? 1.401 8.602 3.773 1 98.38 105 VAL A CA 1
ATOM 835 C C . VAL A 1 105 ? 0.574 9.297 4.852 1 98.38 105 VAL A C 1
ATOM 837 O O . VAL A 1 105 ? 1.082 10.156 5.574 1 98.38 105 VAL A O 1
ATOM 840 N N . VAL A 1 106 ? -0.691 8.914 4.977 1 97.81 106 VAL A N 1
ATOM 841 C CA . VAL A 1 106 ? -1.612 9.562 5.906 1 97.81 106 VAL A CA 1
ATOM 842 C C . VAL A 1 106 ? -2.357 8.5 6.715 1 97.81 106 VAL A C 1
ATOM 844 O O . VAL A 1 106 ? -2.855 7.523 6.16 1 97.81 106 VAL A O 1
ATOM 847 N N . GLY A 1 107 ? -2.377 8.672 8.031 1 97.12 107 GLY A N 1
ATOM 848 C CA . GLY A 1 107 ? -3.312 7.91 8.844 1 97.12 107 GLY A CA 1
ATOM 849 C C . GLY A 1 107 ? -4.73 8.445 8.773 1 97.12 107 GLY A C 1
ATOM 850 O O . GLY A 1 107 ? -4.984 9.602 9.117 1 97.12 107 GLY A O 1
ATOM 851 N N . LEU A 1 108 ? -5.609 7.594 8.391 1 94.5 108 LEU A N 1
ATOM 852 C CA . LEU A 1 108 ? -6.992 8.031 8.227 1 94.5 108 LEU A CA 1
ATOM 853 C C . LEU A 1 108 ? -7.766 7.879 9.523 1 94.5 108 LEU A C 1
ATOM 855 O O . LEU A 1 108 ? -7.723 6.824 10.164 1 94.5 108 LEU A O 1
ATOM 859 N N . HIS A 1 109 ? -8.383 8.836 9.914 1 91.81 109 HIS A N 1
ATOM 860 C CA . HIS A 1 109 ? -9.289 8.898 11.062 1 91.81 109 HIS A CA 1
ATOM 861 C C . HIS A 1 109 ? -10.508 9.773 10.758 1 91.81 109 HIS A C 1
ATOM 863 O O . HIS A 1 109 ? -10.625 10.312 9.656 1 91.81 109 HIS A O 1
ATOM 869 N N . ASP A 1 110 ? -11.414 9.945 11.641 1 87.06 110 ASP A N 1
ATOM 870 C CA . ASP A 1 110 ? -12.719 10.547 11.391 1 87.06 110 ASP A CA 1
ATOM 871 C C . ASP A 1 110 ? -12.578 11.992 10.938 1 87.06 110 ASP A C 1
ATOM 873 O O . ASP A 1 110 ? -13.406 12.492 10.172 1 87.06 110 ASP A O 1
ATOM 877 N N . HIS A 1 111 ? -11.578 12.719 11.336 1 88 111 HIS A N 1
ATOM 878 C CA . HIS A 1 111 ? -11.445 14.133 11.016 1 88 111 HIS A CA 1
ATOM 879 C C . HIS A 1 111 ? -10.242 14.383 10.109 1 88 111 HIS A C 1
ATOM 881 O O . HIS A 1 111 ? -9.648 15.469 10.141 1 88 111 HIS A O 1
ATOM 887 N N . SER A 1 112 ? -9.883 13.383 9.398 1 93.06 112 SER A N 1
ATOM 888 C CA . SER A 1 112 ? -8.734 13.523 8.508 1 93.06 112 SER A CA 1
ATOM 889 C C . SER A 1 112 ? -8.984 14.578 7.438 1 93.06 112 SER A C 1
ATOM 891 O O . SER A 1 112 ? -10.086 14.664 6.887 1 93.06 112 SER A O 1
ATOM 893 N N . PHE A 1 113 ? -7.965 15.328 7.152 1 92.88 113 PHE A N 1
ATOM 894 C CA . PHE A 1 113 ? -8.062 16.391 6.168 1 92.88 113 PHE A CA 1
ATOM 895 C C . PHE A 1 113 ? -8.406 15.836 4.789 1 92.88 113 PHE A C 1
ATOM 897 O O . PHE A 1 113 ? -8.953 16.547 3.943 1 92.88 113 PHE A O 1
ATOM 904 N N . LEU A 1 114 ? -8.086 14.633 4.523 1 93.75 114 LEU A N 1
ATOM 905 C CA . LEU A 1 114 ? -8.344 14.023 3.227 1 93.75 114 LEU A CA 1
ATOM 906 C C . LEU A 1 114 ? -9.844 13.984 2.938 1 93.75 114 LEU A C 1
ATOM 908 O O . LEU A 1 114 ? -10.258 14.078 1.781 1 93.75 114 LEU A O 1
ATOM 912 N N . TYR A 1 115 ? -10.594 13.82 3.98 1 90.81 115 TYR A N 1
ATOM 913 C CA . TYR A 1 115 ? -12.039 13.828 3.779 1 90.81 115 TYR A CA 1
ATOM 914 C C . TYR A 1 115 ? -12.508 15.195 3.289 1 90.81 115 TYR A C 1
ATOM 916 O O . TYR A 1 115 ? -13.359 15.281 2.398 1 90.81 115 TYR A O 1
ATOM 924 N N . SER A 1 116 ? -11.984 16.219 3.865 1 88.44 116 SER A N 1
ATOM 925 C CA . SER A 1 116 ? -12.336 17.578 3.441 1 88.44 116 SER A CA 1
ATOM 926 C C . SER A 1 116 ? -11.938 17.812 1.989 1 88.44 116 SER A C 1
ATOM 928 O O . SER A 1 116 ? -12.688 18.438 1.232 1 88.44 116 SER A O 1
ATOM 930 N N . LEU A 1 117 ? -10.805 17.312 1.629 1 89.12 117 LEU A N 1
ATOM 931 C CA . LEU A 1 117 ? -10.328 17.469 0.257 1 89.12 117 LEU A CA 1
ATOM 932 C C . LEU A 1 117 ? -11.211 16.688 -0.715 1 89.12 117 LEU A C 1
ATOM 934 O O . LEU A 1 117 ? -11.5 17.172 -1.814 1 89.12 117 LEU A O 1
ATOM 938 N N . SER A 1 118 ? -11.609 15.508 -0.327 1 87.19 118 SER A N 1
ATOM 939 C CA . SER A 1 118 ? -12.398 14.641 -1.193 1 87.19 118 SER A CA 1
ATOM 940 C C . SER A 1 118 ? -13.789 15.219 -1.432 1 87.19 118 SER A C 1
ATOM 942 O O . SER A 1 118 ? -14.414 14.945 -2.461 1 87.19 118 SER A O 1
ATOM 944 N N . MET A 1 119 ? -14.32 15.938 -0.467 1 84.31 119 MET A N 1
ATOM 945 C CA . MET A 1 119 ? -15.633 16.562 -0.572 1 84.31 119 MET A CA 1
ATOM 946 C C . MET A 1 119 ? -15.648 17.625 -1.666 1 84.31 119 MET A C 1
ATOM 948 O O . MET A 1 119 ? -16.688 17.875 -2.281 1 84.31 119 MET A O 1
ATOM 952 N N . VAL A 1 120 ? -14.531 18.203 -1.875 1 79.81 120 VAL A N 1
ATOM 953 C CA . VAL A 1 120 ? -14.438 19.281 -2.865 1 79.81 120 VAL A CA 1
ATOM 954 C C . VAL A 1 120 ? -14.117 18.688 -4.234 1 79.81 120 VAL A C 1
ATOM 956 O O . VAL A 1 120 ? -14.727 19.047 -5.238 1 79.81 120 VAL A O 1
ATOM 959 N N . HIS A 1 121 ? -13.102 17.781 -4.285 1 74.56 121 HIS A N 1
ATOM 960 C CA . HIS A 1 121 ? -12.703 17.094 -5.504 1 74.56 121 HIS A CA 1
ATOM 961 C C . HIS A 1 121 ? -12.688 15.578 -5.305 1 74.56 121 HIS A C 1
ATOM 963 O O . HIS A 1 121 ? -12.227 15.094 -4.27 1 74.56 121 HIS A O 1
ATOM 969 N N . ASN A 1 122 ? -13.148 14.891 -6.242 1 69.56 122 ASN A N 1
ATOM 970 C CA . ASN A 1 122 ? -13.258 13.438 -6.16 1 69.56 122 ASN A CA 1
ATOM 971 C C . ASN A 1 122 ? -11.891 12.766 -6.262 1 69.56 122 ASN A C 1
ATOM 973 O O . ASN A 1 122 ? -11.695 11.672 -5.723 1 69.56 122 ASN A O 1
ATOM 977 N N . ASN A 1 123 ? -11.016 13.492 -6.879 1 78.81 123 ASN A N 1
ATOM 978 C CA . ASN A 1 123 ? -9.703 12.883 -7.039 1 78.81 123 ASN A CA 1
ATOM 979 C C . ASN A 1 123 ? -8.656 13.547 -6.145 1 78.81 123 ASN A C 1
ATOM 981 O O . ASN A 1 123 ? -8.023 14.523 -6.551 1 78.81 123 ASN A O 1
ATOM 985 N N . ILE A 1 124 ? -8.398 13 -4.984 1 83.62 124 ILE A N 1
ATOM 986 C CA . ILE A 1 124 ? -7.512 13.539 -3.961 1 83.62 124 ILE A CA 1
ATOM 987 C C . ILE A 1 124 ? -6.082 13.586 -4.492 1 83.62 124 ILE A C 1
ATOM 989 O O . ILE A 1 124 ? -5.336 14.523 -4.199 1 83.62 124 ILE A O 1
ATOM 993 N N . ALA A 1 125 ? -5.727 12.609 -5.262 1 82.06 125 ALA A N 1
ATOM 994 C CA . ALA A 1 125 ? -4.348 12.5 -5.734 1 82.06 125 ALA A CA 1
ATOM 995 C C . ALA A 1 125 ? -3.98 13.688 -6.625 1 82.06 125 ALA A C 1
ATOM 997 O O . ALA A 1 125 ? -2.814 14.07 -6.703 1 82.06 125 ALA A O 1
ATOM 998 N N . ASN A 1 126 ? -4.945 14.312 -7.207 1 84.5 126 ASN A N 1
ATOM 999 C CA . ASN A 1 126 ? -4.695 15.438 -8.102 1 84.5 126 ASN A CA 1
ATOM 1000 C C . ASN A 1 126 ? -4.176 16.656 -7.344 1 84.5 126 ASN A C 1
ATOM 1002 O O . ASN A 1 126 ? -3.516 17.516 -7.922 1 84.5 126 ASN A O 1
ATOM 1006 N N . TYR A 1 127 ? -4.426 16.688 -6.051 1 88.94 127 TYR A N 1
ATOM 1007 C CA . TYR A 1 127 ? -3.938 17.797 -5.238 1 88.94 127 TYR A CA 1
ATOM 1008 C C . TYR A 1 127 ? -2.43 17.703 -5.039 1 88.94 127 TYR A C 1
ATOM 1010 O O . TYR A 1 127 ? -1.753 18.719 -4.906 1 88.94 127 TYR A O 1
ATOM 1018 N N . PHE A 1 128 ? -1.815 16.578 -4.941 1 91.81 128 PHE A N 1
ATOM 1019 C CA . PHE A 1 128 ? -0.479 16.406 -4.383 1 91.81 128 PHE A CA 1
ATOM 1020 C C . PHE A 1 128 ? 0.535 16.125 -5.484 1 91.81 128 PHE A C 1
ATOM 1022 O O . PHE A 1 128 ? 1.738 16.297 -5.289 1 91.81 128 PHE A O 1
ATOM 1029 N N . ASN A 1 129 ? 0.259 15.75 -6.652 1 90.81 129 ASN A N 1
ATOM 1030 C CA . ASN A 1 129 ? 1.18 15.328 -7.703 1 90.81 129 ASN A CA 1
ATOM 1031 C C . ASN A 1 129 ? 2.08 14.188 -7.23 1 90.81 129 ASN A C 1
ATOM 1033 O O . ASN A 1 129 ? 3.281 14.188 -7.512 1 90.81 129 ASN A O 1
ATOM 1037 N N . CYS A 1 130 ? 1.69 13.453 -6.359 1 94.38 130 CYS A N 1
ATOM 1038 C CA . CYS A 1 130 ? 2.361 12.25 -5.867 1 94.38 130 CYS A CA 1
ATOM 1039 C C . CYS A 1 130 ? 1.349 11.172 -5.508 1 94.38 130 CYS A C 1
ATOM 1041 O O . CYS A 1 130 ? 0.14 11.406 -5.551 1 94.38 130 CYS A O 1
ATOM 1043 N N . ARG A 1 131 ? 1.86 10.031 -5.188 1 94.75 131 ARG A N 1
ATOM 1044 C CA . ARG A 1 131 ? 0.997 8.953 -4.711 1 94.75 131 ARG A CA 1
ATOM 1045 C C . ARG A 1 131 ? 0.573 9.188 -3.266 1 94.75 131 ARG A C 1
ATOM 1047 O O . ARG A 1 131 ? 1.371 9.648 -2.445 1 94.75 131 ARG A O 1
ATOM 1054 N N . VAL A 1 132 ? -0.707 8.953 -3.01 1 96.44 132 VAL A N 1
ATOM 1055 C CA . VAL A 1 132 ? -1.242 9.164 -1.669 1 96.44 132 VAL A CA 1
ATOM 1056 C C . VAL A 1 132 ? -1.725 7.832 -1.091 1 96.44 132 VAL A C 1
ATOM 1058 O O . VAL A 1 132 ? -2.588 7.172 -1.672 1 96.44 132 VAL A O 1
ATOM 1061 N N . LEU A 1 133 ? -1.155 7.43 -0.007 1 96.88 133 LEU A N 1
ATOM 1062 C CA . LEU A 1 133 ? -1.556 6.234 0.725 1 96.88 133 LEU A CA 1
ATOM 1063 C C . LEU A 1 133 ? -2.26 6.602 2.027 1 96.88 133 LEU A C 1
ATOM 1065 O O . LEU A 1 133 ? -1.644 7.172 2.93 1 96.88 133 LEU A O 1
ATOM 1069 N N . ALA A 1 134 ? -3.498 6.328 2.07 1 96.5 134 ALA A N 1
ATOM 1070 C CA . ALA A 1 134 ? -4.301 6.547 3.268 1 96.5 134 ALA A CA 1
ATOM 1071 C C . ALA A 1 134 ? -4.52 5.242 4.031 1 96.5 134 ALA A C 1
ATOM 1073 O O . ALA A 1 134 ? -5.207 4.34 3.545 1 96.5 134 ALA A O 1
ATOM 1074 N N . ILE A 1 135 ? -4.023 5.168 5.207 1 96.19 135 ILE A N 1
ATOM 1075 C CA . ILE A 1 135 ? -4.059 3.924 5.969 1 96.19 135 ILE A CA 1
ATOM 1076 C C . ILE A 1 135 ? -5.086 4.035 7.094 1 96.19 135 ILE A C 1
ATOM 1078 O O . ILE A 1 135 ? -5.043 4.973 7.891 1 96.19 135 ILE A O 1
ATOM 1082 N N . ASN A 1 136 ? -5.992 3.039 7.164 1 89 136 ASN A N 1
ATOM 1083 C CA . ASN A 1 136 ? -6.988 2.998 8.234 1 89 136 ASN A CA 1
ATOM 1084 C C . ASN A 1 136 ? -6.445 2.303 9.477 1 89 136 ASN A C 1
ATOM 1086 O O . ASN A 1 136 ? -5.719 1.312 9.375 1 89 136 ASN A O 1
ATOM 1090 N N . GLN A 1 137 ? -6.863 2.91 10.555 1 74.62 137 GLN A N 1
ATOM 1091 C CA . GLN A 1 137 ? -6.641 2.195 11.812 1 74.62 137 GLN A CA 1
ATOM 1092 C C . GLN A 1 137 ? -7.621 1.038 11.969 1 74.62 137 GLN A C 1
ATOM 1094 O O . GLN A 1 137 ? -8.828 1.212 11.789 1 74.62 137 GLN A O 1
ATOM 1099 N N . PRO A 1 138 ? -7.105 -0.192 12.203 1 68.69 138 PRO A N 1
ATOM 1100 C CA . PRO A 1 138 ? -8.07 -1.263 12.461 1 68.69 138 PRO A CA 1
ATOM 1101 C C . PRO A 1 138 ? -8.969 -0.971 13.656 1 68.69 138 PRO A C 1
ATOM 1103 O O . PRO A 1 138 ? -8.547 -0.301 14.602 1 68.69 138 PRO A O 1
ATOM 1106 N N . LEU A 1 139 ? -10.336 -0.797 13.539 1 59.84 139 LEU A N 1
ATOM 1107 C CA . LEU A 1 139 ? -11.211 -0.534 14.68 1 59.84 139 LEU A CA 1
ATOM 1108 C C . LEU A 1 139 ? -10.859 -1.443 15.852 1 59.84 139 LEU A C 1
ATOM 1110 O O . LEU A 1 139 ? -10.805 -0.991 17 1 59.84 139 LEU A O 1
ATOM 1114 N N . ALA A 1 140 ? -11.484 -2.705 15.969 1 54.12 140 ALA A N 1
ATOM 1115 C CA . ALA A 1 140 ? -11.516 -3.555 17.156 1 54.12 140 ALA A CA 1
ATOM 1116 C C . ALA A 1 140 ? -10.1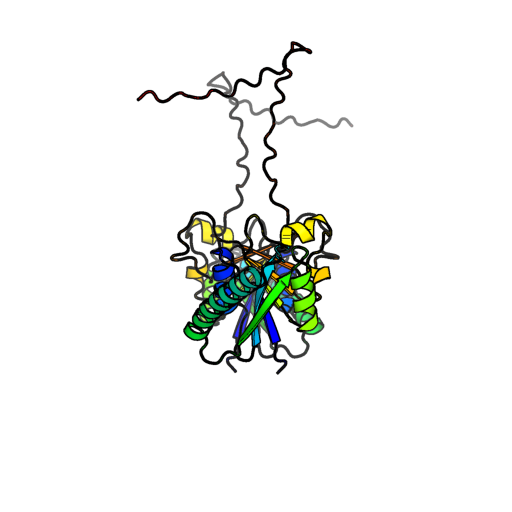33 -4.121 17.469 1 54.12 140 ALA A C 1
ATOM 1118 O O . ALA A 1 140 ? -9.875 -4.598 18.578 1 54.12 140 ALA A O 1
ATOM 1119 N N . SER A 1 141 ? -9.523 -4.754 16.609 1 50.53 141 SER A N 1
ATOM 1120 C CA . SER A 1 141 ? -8.57 -5.77 17.031 1 50.53 141 SER A CA 1
ATOM 1121 C C . SER A 1 141 ? -7.289 -5.137 17.562 1 50.53 141 SER A C 1
ATOM 1123 O O . SER A 1 141 ? -6.832 -4.117 17.047 1 50.53 141 SER A O 1
ATOM 1125 N N . PRO A 1 142 ? -7.008 -5.367 18.844 1 44.47 142 PRO A N 1
ATOM 1126 C CA . PRO A 1 142 ? -5.723 -4.953 19.422 1 44.47 142 PRO A CA 1
ATOM 1127 C C . PRO A 1 142 ? -4.617 -4.855 18.359 1 44.47 142 PRO A C 1
ATOM 1129 O O . PRO A 1 142 ? -4.539 -5.695 17.469 1 44.47 142 PRO A O 1
ATOM 1132 N N . VAL A 1 143 ? -4.277 -3.676 17.969 1 47 143 VAL A N 1
ATOM 1133 C CA . VAL A 1 143 ? -3.084 -3.434 17.172 1 47 143 VAL A CA 1
ATOM 1134 C C . VAL A 1 143 ? -2.055 -4.531 17.422 1 47 143 VAL A C 1
ATOM 1136 O O . VAL A 1 143 ? -0.974 -4.531 16.828 1 47 143 VAL A O 1
ATOM 1139 N N . SER A 1 144 ? -2.252 -5.055 18.672 1 44.88 144 SER A N 1
ATOM 1140 C CA . SER A 1 144 ? -1.188 -6.012 18.969 1 44.88 144 SER A CA 1
ATOM 1141 C C . SER A 1 144 ? -0.793 -6.793 17.719 1 44.88 144 SER A C 1
ATOM 1143 O O . SER A 1 144 ? 0.386 -6.852 17.359 1 44.88 144 SER A O 1
ATOM 1145 N N . SER A 1 145 ? -1.569 -7.957 17.375 1 46.03 145 SER A N 1
ATOM 1146 C CA . SER A 1 145 ? -1.065 -8.82 16.312 1 46.03 145 SER A CA 1
ATOM 1147 C C . SER A 1 145 ? -1.249 -8.164 14.945 1 46.03 145 SER A C 1
ATOM 1149 O O . SER A 1 145 ? -1.614 -8.836 13.977 1 46.03 145 SER A O 1
ATOM 1151 N N . THR A 1 146 ? -1.636 -6.875 14.914 1 53.25 146 THR A N 1
ATOM 1152 C CA . THR A 1 146 ? -1.925 -6.152 13.68 1 53.25 146 THR A CA 1
ATOM 1153 C C . THR A 1 146 ? -0.795 -6.332 12.664 1 53.25 146 THR A C 1
ATOM 1155 O O . THR A 1 146 ? 0.317 -5.844 12.875 1 53.25 146 THR A O 1
ATOM 1158 N N . ASN A 1 147 ? -0.667 -7.461 12.094 1 68 147 ASN A N 1
ATOM 1159 C CA . ASN A 1 147 ? 0.36 -7.93 11.164 1 68 147 ASN A CA 1
ATOM 1160 C C . ASN A 1 147 ? 0.449 -7.039 9.93 1 68 147 ASN A C 1
ATOM 1162 O O . ASN A 1 147 ? -0.553 -6.809 9.25 1 68 147 ASN A O 1
ATOM 1166 N N . MET A 1 148 ? 1.38 -6.004 10.031 1 83 148 MET A N 1
ATOM 1167 C CA . MET A 1 148 ? 1.717 -5.156 8.891 1 83 148 MET A CA 1
ATOM 1168 C C . MET A 1 148 ? 1.985 -5.996 7.648 1 83 148 MET A C 1
ATOM 1170 O O . MET A 1 148 ? 2.273 -5.457 6.578 1 83 148 MET A O 1
ATOM 1174 N N . ASP A 1 149 ? 1.634 -7.227 7.914 1 91.12 149 ASP A N 1
ATOM 1175 C CA . ASP A 1 149 ? 2.051 -8.125 6.844 1 91.12 149 ASP A CA 1
ATOM 1176 C C . ASP A 1 149 ? 0.931 -8.328 5.824 1 91.12 149 ASP A C 1
ATOM 1178 O O . ASP A 1 149 ? 1.163 -8.844 4.73 1 91.12 149 ASP A O 1
ATOM 1182 N N . PHE A 1 150 ? -0.314 -7.941 6.289 1 92.75 150 PHE A N 1
ATOM 1183 C CA . PHE A 1 150 ? -1.423 -8.031 5.348 1 92.75 150 PHE A CA 1
ATOM 1184 C C . PHE A 1 150 ? -2.076 -6.668 5.152 1 92.75 150 PHE A C 1
ATOM 1186 O O . PHE A 1 150 ? -2.354 -5.961 6.121 1 92.75 150 PHE A O 1
ATOM 1193 N N . SER A 1 151 ? -2.281 -6.402 3.947 1 94.19 151 SER A N 1
ATOM 1194 C CA . SER A 1 151 ? -2.945 -5.145 3.621 1 94.19 151 SER A CA 1
ATOM 1195 C C . SER A 1 151 ? -4.023 -5.348 2.564 1 94.19 151 SER A C 1
ATOM 1197 O O . SER A 1 151 ? -3.799 -6.023 1.559 1 94.19 151 SER A O 1
ATOM 1199 N N . HIS A 1 152 ? -5.129 -4.852 2.902 1 92.88 152 HIS A N 1
ATOM 1200 C CA . HIS A 1 152 ? -6.215 -4.73 1.933 1 92.88 152 HIS A CA 1
ATOM 1201 C C . HIS A 1 152 ? -6.238 -3.342 1.303 1 92.88 152 HIS A C 1
ATOM 1203 O O . HIS A 1 152 ? -6.363 -2.34 2.008 1 92.88 152 HIS A O 1
ATOM 1209 N N . ILE A 1 153 ? -6.156 -3.256 -0.016 1 94.75 153 ILE A N 1
ATOM 1210 C CA . ILE A 1 153 ? -5.957 -1.966 -0.667 1 94.75 153 ILE A CA 1
ATOM 1211 C C . ILE A 1 153 ? -7.117 -1.69 -1.625 1 94.75 153 ILE A C 1
ATOM 1213 O O . ILE A 1 153 ? -7.438 -2.521 -2.477 1 94.75 153 ILE A O 1
ATOM 1217 N N . ASP A 1 154 ? -7.691 -0.578 -1.45 1 91.62 154 ASP A N 1
ATOM 1218 C CA . ASP A 1 154 ? -8.758 -0.085 -2.314 1 91.62 154 ASP A CA 1
ATOM 1219 C C . ASP A 1 154 ? -8.32 1.167 -3.072 1 91.62 154 ASP A C 1
ATOM 1221 O O . ASP A 1 154 ? -7.809 2.113 -2.471 1 91.62 154 ASP A O 1
ATOM 1225 N N . ILE A 1 155 ? -8.508 1.142 -4.324 1 90.88 155 ILE A N 1
ATOM 1226 C CA . ILE A 1 155 ? -8.023 2.262 -5.125 1 90.88 155 ILE A CA 1
ATOM 1227 C C . ILE A 1 155 ? -9.195 3.135 -5.555 1 90.88 155 ILE A C 1
ATOM 1229 O O . ILE A 1 155 ? -9.031 4.051 -6.363 1 90.88 155 ILE A O 1
ATOM 1233 N N . SER A 1 156 ? -10.359 2.883 -4.973 1 83.81 156 SER A N 1
ATOM 1234 C CA . SER A 1 156 ? -11.516 3.729 -5.234 1 83.81 156 SER A CA 1
ATOM 1235 C C . SER A 1 156 ? -11.375 5.086 -4.555 1 83.81 156 SER A C 1
ATOM 1237 O O . SER A 1 156 ? -10.523 5.262 -3.676 1 83.81 156 SER A O 1
ATOM 1239 N N . ALA A 1 157 ? -12.188 5.941 -4.965 1 82.19 157 ALA A N 1
ATOM 1240 C CA . ALA A 1 157 ? -12.203 7.266 -4.344 1 82.19 157 ALA A CA 1
ATOM 1241 C C . ALA A 1 157 ? -12.539 7.168 -2.859 1 82.19 157 ALA A C 1
ATOM 1243 O O . ALA A 1 157 ? -13.273 6.277 -2.438 1 82.19 157 ALA A O 1
ATOM 1244 N N . LEU A 1 158 ? -11.953 8.031 -2.164 1 85.69 158 LEU A N 1
ATOM 1245 C CA . LEU A 1 158 ? -12.211 8.055 -0.728 1 85.69 158 LEU A CA 1
ATOM 1246 C C . LEU A 1 158 ? -13.648 8.477 -0.44 1 85.69 158 LEU A C 1
ATOM 1248 O O . LEU A 1 158 ? -14.109 9.508 -0.941 1 85.69 158 LEU A O 1
ATOM 1252 N N . GLN A 1 159 ? -14.344 7.652 0.275 1 78.44 159 GLN A N 1
ATOM 1253 C CA . GLN A 1 159 ? -15.719 7.973 0.642 1 78.44 159 GLN A CA 1
ATOM 1254 C C . GLN A 1 159 ? -15.781 8.617 2.021 1 78.44 159 GLN A C 1
ATOM 1256 O O . GLN A 1 159 ? -15.148 8.141 2.969 1 78.44 159 GLN A O 1
ATOM 1261 N N . VAL A 1 160 ? -16.391 9.711 2.078 1 78.62 160 VAL A N 1
ATOM 1262 C CA . VAL A 1 160 ? -16.562 10.43 3.338 1 78.62 160 VAL A CA 1
ATOM 1263 C C . VAL A 1 160 ? -17.516 9.656 4.242 1 78.62 160 VAL A C 1
ATOM 1265 O O . VAL A 1 160 ? -18.594 9.234 3.807 1 78.62 160 VAL A O 1
ATOM 1268 N N . PRO A 1 161 ? -17 9.305 5.379 1 72.5 161 PRO A N 1
ATOM 1269 C CA . PRO A 1 161 ? -17.906 8.578 6.273 1 72.5 161 PRO A CA 1
ATOM 1270 C C . PRO A 1 161 ? -19.219 9.312 6.516 1 72.5 161 PRO A C 1
ATOM 1272 O O . PRO A 1 161 ? -19.25 10.547 6.543 1 72.5 161 PRO A O 1
ATOM 1275 N N . GLU A 1 162 ? -20.375 8.609 6.176 1 61.56 162 GLU A N 1
ATOM 1276 C CA . GLU A 1 162 ? -21.672 9.211 6.414 1 61.56 162 GLU A CA 1
ATOM 1277 C C . GLU A 1 162 ? -21.812 9.672 7.859 1 61.56 162 GLU A C 1
ATOM 1279 O O . GLU A 1 162 ? -21.594 8.898 8.789 1 61.56 162 GLU A O 1
ATOM 1284 N N . ILE A 1 163 ? -21.391 10.719 8.148 1 52.91 163 ILE A N 1
ATOM 1285 C CA . ILE A 1 163 ? -21.766 11.234 9.461 1 52.91 163 ILE A CA 1
ATOM 1286 C C . ILE A 1 163 ? -23.25 10.953 9.727 1 52.91 163 ILE A C 1
ATOM 1288 O O . ILE A 1 163 ? -24.109 11.352 8.945 1 52.91 163 ILE A O 1
ATOM 1292 N N . PRO A 1 164 ? -23.547 9.852 10.5 1 46 164 PRO A N 1
ATOM 1293 C CA . PRO A 1 164 ? -24.969 9.711 10.758 1 46 164 PRO A CA 1
ATOM 1294 C C . PRO A 1 164 ? -25.672 11.047 10.969 1 46 164 PRO A C 1
ATOM 1296 O O . PRO A 1 164 ? -25.188 11.891 11.719 1 46 164 PRO A O 1
ATOM 1299 N N . GLN A 1 165 ? -26.094 11.562 9.945 1 39.94 165 GLN A N 1
ATOM 1300 C CA . GLN A 1 165 ? -26.969 12.695 10.227 1 39.94 165 GLN A CA 1
ATOM 1301 C C . GLN A 1 165 ? -27.922 12.391 11.391 1 39.94 165 GLN A C 1
ATOM 1303 O O . GLN A 1 165 ? -28.453 11.281 11.484 1 39.94 165 GLN A O 1
ATOM 1308 N N . ALA A 1 166 ? -27.703 12.984 12.492 1 35.47 166 ALA A N 1
ATOM 1309 C CA . ALA A 1 166 ? -28.75 12.914 13.5 1 35.47 166 ALA A CA 1
ATOM 1310 C C . ALA A 1 166 ? -30.141 12.875 12.852 1 35.47 166 ALA A C 1
ATOM 1312 O O . ALA A 1 166 ? -30.484 13.75 12.055 1 35.47 166 ALA A O 1
ATOM 1313 N N . LYS A 1 167 ? -30.547 11.672 12.516 1 37.66 167 LYS A N 1
ATOM 1314 C CA . LYS A 1 167 ? -31.969 11.664 12.18 1 37.66 167 LYS A CA 1
ATOM 1315 C C . LYS A 1 167 ? -32.75 12.617 13.078 1 37.66 167 LYS A C 1
ATOM 1317 O O . LYS A 1 167 ? -32.906 12.367 14.281 1 37.66 167 LYS A O 1
ATOM 1322 N N . ILE A 1 168 ? -32.594 13.852 12.953 1 29.11 168 ILE A N 1
ATOM 1323 C CA . ILE A 1 168 ? -33.531 14.688 13.68 1 29.11 168 ILE A CA 1
ATOM 1324 C C . ILE A 1 168 ? -34.969 14.188 13.438 1 29.11 168 ILE A C 1
ATOM 1326 O O . ILE A 1 168 ? -35.469 14.25 12.312 1 29.11 168 ILE A O 1
ATOM 1330 N N . LYS A 1 169 ? -35.25 13.117 13.992 1 33.03 169 LYS A N 1
ATOM 1331 C CA . LYS A 1 169 ? -36.688 12.812 14.031 1 33.03 169 LYS A CA 1
ATOM 1332 C C . LYS A 1 169 ? -37.5 14.078 14.266 1 33.03 169 LYS A C 1
ATOM 1334 O O . LYS A 1 169 ? -37.406 14.695 15.336 1 33.03 169 LYS A O 1
ATOM 1339 N N . TYR A 1 170 ? -37.625 14.828 13.195 1 31 170 TYR A N 1
ATOM 1340 C CA . TYR A 1 170 ? -38.562 15.938 13.297 1 31 170 TYR A CA 1
ATOM 1341 C C . TYR A 1 170 ? -39.938 15.453 13.766 1 31 170 TYR A C 1
ATOM 1343 O O . TYR A 1 170 ? -40.531 14.578 13.148 1 31 170 TYR A O 1
ATOM 1351 N N . ARG A 1 171 ? -39.938 15.07 15.047 1 31.78 171 ARG A N 1
ATOM 1352 C CA . ARG A 1 171 ? -41.312 14.961 15.523 1 31.78 171 ARG A CA 1
ATOM 1353 C C . ARG A 1 171 ? -42.125 16.203 15.148 1 31.78 171 ARG A C 1
ATOM 1355 O O . ARG A 1 171 ? -41.75 17.328 15.516 1 31.78 171 ARG A O 1
ATOM 1362 N N . ILE A 1 172 ? -42.719 16.062 14.062 1 35.88 172 ILE A N 1
ATOM 1363 C CA . ILE A 1 172 ? -43.719 17.047 13.68 1 35.88 172 ILE A CA 1
ATOM 1364 C C . ILE A 1 172 ? -44.594 17.375 14.875 1 35.88 172 ILE A C 1
ATOM 1366 O O . ILE A 1 172 ? -45.312 16.5 15.383 1 35.88 172 ILE A O 1
ATOM 1370 N N . CYS A 1 173 ? -43.969 18.156 15.836 1 35.09 173 CYS A N 1
ATOM 1371 C CA . CYS A 1 173 ? -44.938 18.609 16.844 1 35.09 173 CYS A CA 1
ATOM 1372 C C . CYS A 1 173 ? -46.219 19.109 16.172 1 35.09 173 CYS A C 1
ATOM 1374 O O . CYS A 1 173 ? -46.156 19.906 15.242 1 35.09 173 CYS A O 1
ATOM 1376 N N . PRO A 1 174 ? -47.344 18.344 16.328 1 35.84 174 PRO A N 1
ATOM 1377 C CA . PRO A 1 174 ? -48.594 18.781 15.703 1 35.84 174 PRO A CA 1
ATOM 1378 C C . PRO A 1 174 ? -48.844 20.266 15.867 1 35.84 174 PRO A C 1
ATOM 1380 O O . PRO A 1 174 ? -49.625 20.844 15.117 1 35.84 174 PRO A O 1
ATOM 1383 N N . ASP A 1 175 ? -48.625 20.75 17.188 1 33.75 175 ASP A N 1
ATOM 1384 C CA . ASP A 1 175 ? -49.125 22.109 17.422 1 33.75 175 ASP A CA 1
ATOM 1385 C C . ASP A 1 175 ? -48.156 23.141 16.812 1 33.75 175 ASP A C 1
ATOM 1387 O O . ASP A 1 175 ? -46.969 23.156 17.125 1 33.75 175 ASP A O 1
ATOM 1391 N N . PRO A 1 176 ? -48.438 23.734 15.609 1 37.19 176 PRO A N 1
ATOM 1392 C CA . PRO A 1 176 ? -47.625 24.703 14.859 1 37.19 176 PRO A CA 1
ATOM 1393 C C . PRO A 1 176 ? -46.938 25.734 15.766 1 37.19 176 PRO A C 1
ATOM 1395 O O . PRO A 1 176 ? -46.062 26.453 15.328 1 37.19 176 PRO A O 1
ATOM 1398 N N . THR A 1 177 ? -47.531 26.078 16.828 1 35.59 177 THR A N 1
ATOM 1399 C CA . THR A 1 177 ? -47.156 27.281 17.578 1 35.59 177 THR A CA 1
ATOM 1400 C C . THR A 1 177 ? -46.031 26.969 18.547 1 35.59 177 THR A C 1
ATOM 1402 O O . THR A 1 177 ? -45.25 27.859 18.906 1 35.59 177 THR A O 1
ATOM 1405 N N . ALA A 1 178 ? -46.031 26.062 19.625 1 30.12 178 ALA A N 1
ATOM 1406 C CA . ALA A 1 178 ? -45.125 26.078 20.781 1 30.12 178 ALA A CA 1
ATOM 1407 C C . ALA A 1 178 ? -44.062 24.984 20.656 1 30.12 178 ALA A C 1
ATOM 1409 O O . ALA A 1 178 ? -44.344 23.859 20.266 1 30.12 178 ALA A O 1
ATOM 1410 N N . ILE A 1 179 ? -42.875 25.188 20.109 1 33.19 179 ILE A N 1
ATOM 1411 C CA . ILE A 1 179 ? -41.781 24.234 20.047 1 33.19 179 ILE A CA 1
ATOM 1412 C C . ILE A 1 179 ? -41.219 23.984 21.453 1 33.19 179 ILE A C 1
ATOM 1414 O O . ILE A 1 179 ? -40.719 24.922 22.094 1 33.19 179 ILE A O 1
ATOM 1418 N N . ILE A 1 180 ? -41.812 23.172 22.406 1 30.59 180 ILE A N 1
ATOM 1419 C CA . ILE A 1 180 ? -41.375 23.047 23.797 1 30.59 180 ILE A CA 1
ATOM 1420 C C . ILE A 1 180 ? -40.25 22.031 23.875 1 30.59 180 ILE A C 1
ATOM 1422 O O . ILE A 1 180 ? -40.406 20.875 23.469 1 30.59 180 ILE A O 1
ATOM 1426 N N . CYS A 1 181 ? -39.094 22.344 23.609 1 29.44 181 CYS A N 1
ATOM 1427 C CA . CYS A 1 181 ? -37.969 21.422 23.797 1 29.44 181 CYS A CA 1
ATOM 1428 C C . CYS A 1 181 ? -37.688 21.203 25.281 1 29.44 181 CYS A C 1
ATOM 1430 O O . CYS A 1 181 ? -37.438 22.156 26.016 1 29.44 181 CYS A O 1
ATOM 1432 N N . ARG A 1 182 ? -38.406 20.297 25.969 1 29.66 182 ARG A N 1
ATOM 1433 C CA . ARG A 1 182 ? -38.219 20.078 27.406 1 29.66 182 ARG A CA 1
ATOM 1434 C C . ARG A 1 182 ? -36.906 19.359 27.688 1 29.66 182 ARG A C 1
ATOM 1436 O O . ARG A 1 182 ? -36.656 18.25 27.203 1 29.66 182 ARG A O 1
ATOM 1443 N N . LEU A 1 183 ? -35.875 20.062 27.906 1 28.48 183 LEU A N 1
ATOM 1444 C CA . LEU A 1 183 ? -34.594 19.641 28.469 1 28.48 183 LEU A CA 1
ATOM 1445 C C . LEU A 1 183 ? -34.781 19.016 29.844 1 28.48 183 LEU A C 1
ATOM 1447 O O . LEU A 1 183 ? -35.344 19.656 30.766 1 28.48 183 LEU A O 1
ATOM 1451 N N . LYS A 1 184 ? -35.094 17.688 29.969 1 30.55 184 LYS A N 1
ATOM 1452 C CA . LYS A 1 184 ? -35.25 17 31.25 1 30.55 184 LYS A CA 1
ATOM 1453 C C . LYS A 1 184 ? -34 17.125 32.125 1 30.55 184 LYS A C 1
ATOM 1455 O O . LYS A 1 184 ? -32.938 16.703 31.719 1 30.55 184 LYS A O 1
ATOM 1460 N N . TRP A 1 185 ? -33.875 18.141 32.938 1 27.33 185 TRP A N 1
ATOM 1461 C CA . TRP A 1 185 ? -32.969 18.297 34.062 1 27.33 185 TRP A CA 1
ATOM 1462 C C . TRP A 1 185 ? -33.219 17.219 35.125 1 27.33 185 TRP A C 1
ATOM 1464 O O . TRP A 1 185 ? -34.312 17.141 35.688 1 27.33 185 TRP A O 1
ATOM 1474 N N . SER A 1 186 ? -32.812 15.977 34.938 1 28.72 186 SER A N 1
ATOM 1475 C CA . SER A 1 186 ? -32.938 15.055 36.062 1 28.72 186 SER A CA 1
ATOM 1476 C C . SER A 1 186 ? -32.281 15.617 37.312 1 28.72 186 SER A C 1
ATOM 1478 O O . SER A 1 186 ? -31.125 16.016 37.281 1 28.72 186 SER A O 1
ATOM 1480 N N . LYS A 1 187 ? -33.031 16.234 38.25 1 32.66 187 LYS A N 1
ATOM 1481 C CA . LYS A 1 187 ? -32.75 16.641 39.625 1 32.66 187 LYS A CA 1
ATOM 1482 C C . LYS A 1 187 ? -32.25 15.469 40.469 1 32.66 187 LYS A C 1
ATOM 1484 O O . LYS A 1 187 ? -33 14.492 40.656 1 32.66 187 LYS A O 1
ATOM 1489 N N . ARG A 1 188 ? -31 15.141 40.5 1 29.03 188 ARG A N 1
ATOM 1490 C CA . ARG A 1 188 ? -30.422 14.398 41.625 1 29.03 188 ARG A CA 1
ATOM 1491 C C . ARG A 1 188 ? -30.75 15.07 42.938 1 29.03 188 ARG A C 1
ATOM 1493 O O . ARG A 1 188 ? -30.547 16.281 43.094 1 29.03 188 ARG A O 1
ATOM 1500 N N . ARG A 1 189 ? -31.688 14.555 43.719 1 30.27 189 ARG A N 1
ATOM 1501 C CA . ARG A 1 189 ? -31.969 14.703 45.156 1 30.27 189 ARG A CA 1
ATOM 1502 C C . ARG A 1 189 ? -30.688 14.578 45.969 1 30.27 189 ARG A C 1
ATOM 1504 O O . ARG A 1 189 ? -29.844 13.703 45.688 1 30.27 189 ARG A O 1
ATOM 1511 N N . ARG A 1 190 ? -30.391 15.594 46.812 1 26.67 190 ARG A N 1
ATOM 1512 C CA . ARG A 1 190 ? -29.656 15.5 48.062 1 26.67 190 ARG A CA 1
ATOM 1513 C C . ARG A 1 190 ? -30.266 14.43 48.969 1 26.67 190 ARG A C 1
ATOM 1515 O O . ARG A 1 190 ? -31.484 14.297 49.062 1 26.67 190 ARG A O 1
ATOM 1522 N N . MET B 1 1 ? 22.609 -3.803 -1.854 1 55.59 1 MET B N 1
ATOM 1523 C CA . MET B 1 1 ? 21.219 -3.404 -2.098 1 55.59 1 MET B CA 1
ATOM 1524 C C . MET B 1 1 ? 20.312 -4.621 -2.143 1 55.59 1 MET B C 1
ATOM 1526 O O . MET B 1 1 ? 20.594 -5.59 -2.848 1 55.59 1 MET B O 1
ATOM 1530 N N . ASP B 1 2 ? 19.625 -4.859 -1.039 1 66.75 2 ASP B N 1
ATOM 1531 C CA . ASP B 1 2 ? 18.969 -6.16 -0.989 1 66.75 2 ASP B CA 1
ATOM 1532 C C . ASP B 1 2 ? 17.859 -6.254 -2.039 1 66.75 2 ASP B C 1
ATOM 1534 O O . ASP B 1 2 ? 16.953 -5.418 -2.076 1 66.75 2 ASP B O 1
ATOM 1538 N N . VAL B 1 3 ? 18.172 -6.996 -3.145 1 82.69 3 VAL B N 1
ATOM 1539 C CA . VAL B 1 3 ? 17.234 -7.324 -4.207 1 82.69 3 VAL B CA 1
ATOM 1540 C C . VAL B 1 3 ? 15.977 -7.965 -3.613 1 82.69 3 VAL B C 1
ATOM 1542 O O . VAL B 1 3 ? 16.062 -8.867 -2.773 1 82.69 3 VAL B O 1
ATOM 1545 N N . ARG B 1 4 ? 14.844 -7.414 -3.957 1 91.69 4 ARG B N 1
ATOM 1546 C CA . ARG B 1 4 ? 13.562 -7.938 -3.48 1 91.69 4 ARG B CA 1
ATOM 1547 C C . ARG B 1 4 ? 12.852 -8.727 -4.57 1 91.69 4 ARG B C 1
ATOM 1549 O O . ARG B 1 4 ? 12.891 -8.352 -5.746 1 91.69 4 ARG B O 1
ATOM 1556 N N . ASN B 1 5 ? 12.312 -9.891 -4.199 1 96.06 5 ASN B N 1
ATOM 1557 C CA . ASN B 1 5 ? 11.422 -10.648 -5.066 1 96.06 5 ASN B CA 1
ATOM 1558 C C . ASN B 1 5 ? 9.953 -10.398 -4.73 1 96.06 5 ASN B C 1
ATOM 1560 O O . ASN B 1 5 ? 9.523 -10.617 -3.594 1 96.06 5 ASN B O 1
ATOM 1564 N N . ILE B 1 6 ? 9.281 -9.938 -5.668 1 97.56 6 ILE B N 1
ATOM 1565 C CA . ILE B 1 6 ? 7.859 -9.648 -5.508 1 97.56 6 ILE B CA 1
ATOM 1566 C C . ILE B 1 6 ? 7.039 -10.609 -6.359 1 97.56 6 ILE B C 1
ATOM 1568 O O . ILE B 1 6 ? 7.148 -10.609 -7.59 1 97.56 6 ILE B O 1
ATOM 1572 N N . ALA B 1 7 ? 6.234 -11.422 -5.707 1 98.56 7 ALA B N 1
ATOM 1573 C CA . ALA B 1 7 ? 5.363 -12.359 -6.414 1 98.56 7 ALA B CA 1
ATOM 1574 C C . ALA B 1 7 ? 4.012 -11.719 -6.727 1 98.56 7 ALA B C 1
ATOM 1576 O O . ALA B 1 7 ? 3.404 -11.078 -5.863 1 98.56 7 ALA B O 1
ATOM 1577 N N . VAL B 1 8 ? 3.605 -11.852 -7.93 1 98.75 8 VAL B N 1
ATOM 1578 C CA . VAL B 1 8 ? 2.301 -11.367 -8.367 1 98.75 8 VAL B CA 1
ATOM 1579 C C . VAL B 1 8 ? 1.461 -12.531 -8.875 1 98.75 8 VAL B C 1
ATOM 1581 O O . VAL B 1 8 ? 1.891 -13.273 -9.766 1 98.75 8 VAL B O 1
ATOM 1584 N N . VAL B 1 9 ? 0.26 -12.703 -8.352 1 98.62 9 VAL B N 1
ATOM 1585 C CA . VAL B 1 9 ? -0.624 -13.773 -8.805 1 98.62 9 VAL B CA 1
ATOM 1586 C C . VAL B 1 9 ? -1.275 -13.383 -10.125 1 98.62 9 VAL B C 1
ATOM 1588 O O . VAL B 1 9 ? -1.854 -12.305 -10.25 1 98.62 9 VAL B O 1
ATOM 1591 N N . VAL B 1 10 ? -1.173 -14.273 -11.078 1 98.56 10 VAL B N 1
ATOM 1592 C CA . VAL B 1 10 ? -1.703 -14.062 -12.422 1 98.56 10 VAL B CA 1
ATOM 1593 C C . VAL B 1 10 ? -2.998 -14.859 -12.594 1 98.56 10 VAL B C 1
ATOM 1595 O O . VAL B 1 10 ? -3.002 -16.078 -12.484 1 98.56 10 VA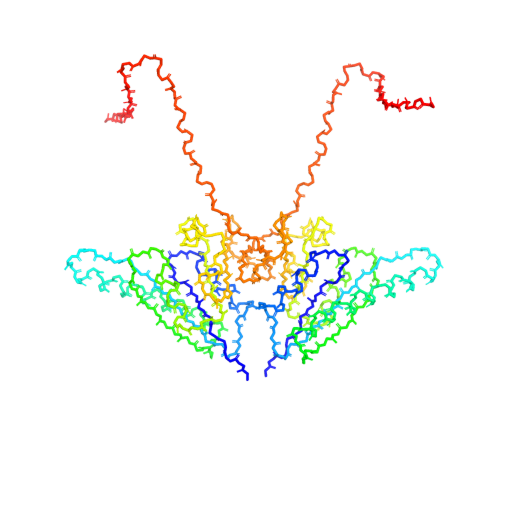L B O 1
ATOM 1598 N N . GLU B 1 11 ? -4.047 -14.188 -12.836 1 96.94 11 GLU B N 1
ATOM 1599 C CA . GLU B 1 11 ? -5.355 -14.758 -13.148 1 96.94 11 GLU B CA 1
ATOM 1600 C C . GLU B 1 11 ? -6.016 -14.031 -14.312 1 96.94 11 GLU B C 1
ATOM 1602 O O . GLU B 1 11 ? -5.637 -12.906 -14.641 1 96.94 11 GLU B O 1
ATOM 1607 N N . ASP B 1 12 ? -6.949 -14.734 -14.93 1 96.62 12 ASP B N 1
ATOM 1608 C CA . ASP B 1 12 ? -7.633 -14.133 -16.062 1 96.62 12 ASP B CA 1
ATOM 1609 C C . ASP B 1 12 ? -8.844 -13.32 -15.617 1 96.62 12 ASP B C 1
ATOM 1611 O O . ASP B 1 12 ? -9.977 -13.617 -16.016 1 96.62 12 ASP B O 1
ATOM 1615 N N . VAL B 1 13 ? -8.656 -12.352 -14.734 1 94.5 13 VAL B N 1
ATOM 1616 C CA . VAL B 1 13 ? -9.648 -11.414 -14.219 1 94.5 13 VAL B CA 1
ATOM 1617 C C . VAL B 1 13 ? -9.055 -10.008 -14.164 1 94.5 13 VAL B C 1
ATOM 1619 O O . VAL B 1 13 ? -7.84 -9.852 -14 1 94.5 13 VAL B O 1
ATOM 1622 N N . ASP B 1 14 ? -9.812 -8.961 -14.273 1 93.31 14 ASP B N 1
ATOM 1623 C CA . ASP B 1 14 ? -9.367 -7.574 -14.281 1 93.31 14 ASP B CA 1
ATOM 1624 C C . ASP B 1 14 ? -8.664 -7.211 -12.977 1 93.31 14 ASP B C 1
ATOM 1626 O O . ASP B 1 14 ? -7.719 -6.422 -12.969 1 93.31 14 ASP B O 1
ATOM 1630 N N . ALA B 1 15 ? -9.078 -7.828 -11.906 1 94.56 15 ALA B N 1
ATOM 1631 C CA . ALA B 1 15 ? -8.516 -7.531 -10.594 1 94.56 15 ALA B CA 1
ATOM 1632 C C . ALA B 1 15 ? -7.02 -7.836 -10.562 1 94.56 15 ALA B C 1
ATOM 1634 O O . ALA B 1 15 ? -6.246 -7.109 -9.938 1 94.56 15 ALA B O 1
ATOM 1635 N N . ALA B 1 16 ? -6.652 -8.914 -11.227 1 96.94 16 ALA B N 1
ATOM 1636 C CA . ALA B 1 16 ? -5.246 -9.312 -11.219 1 96.94 16 ALA B CA 1
ATOM 1637 C C . ALA B 1 16 ? -4.387 -8.312 -11.984 1 96.94 16 ALA B C 1
ATOM 1639 O O . ALA B 1 16 ? -3.281 -7.98 -11.555 1 96.94 16 ALA B O 1
ATOM 1640 N N . ARG B 1 17 ? -4.867 -7.836 -13.078 1 95.38 17 ARG B N 1
ATOM 1641 C CA . ARG B 1 17 ? -4.125 -6.84 -13.844 1 95.38 17 ARG B CA 1
ATOM 1642 C C . ARG B 1 17 ? -4.047 -5.516 -13.086 1 95.38 17 ARG B C 1
ATOM 1644 O O . ARG B 1 17 ? -3.004 -4.859 -13.086 1 95.38 17 ARG B O 1
ATOM 1651 N N . THR B 1 18 ? -5.145 -5.168 -12.5 1 94.56 18 THR B N 1
ATOM 1652 C CA . THR B 1 18 ? -5.164 -3.959 -11.688 1 94.56 18 THR B CA 1
ATOM 1653 C C . THR B 1 18 ? -4.133 -4.047 -10.562 1 94.56 18 THR B C 1
ATOM 1655 O O . THR B 1 18 ? -3.424 -3.076 -10.289 1 94.56 18 THR B O 1
ATOM 1658 N N . ALA B 1 19 ? -4.059 -5.188 -9.953 1 97.06 19 ALA B N 1
ATOM 1659 C CA . ALA B 1 19 ? -3.09 -5.395 -8.883 1 97.06 19 ALA B CA 1
ATOM 1660 C C . ALA B 1 19 ? -1.661 -5.219 -9.391 1 97.06 19 ALA B C 1
ATOM 1662 O O . ALA B 1 19 ? -0.838 -4.578 -8.734 1 97.06 19 ALA B O 1
ATOM 1663 N N . LEU B 1 20 ? -1.39 -5.754 -10.539 1 96.88 20 LEU B N 1
ATOM 1664 C CA . LEU B 1 20 ? -0.061 -5.594 -11.117 1 96.88 20 LEU B CA 1
ATOM 1665 C C . LEU B 1 20 ? 0.24 -4.125 -11.391 1 96.88 20 LEU B C 1
ATOM 1667 O O . LEU B 1 20 ? 1.312 -3.631 -11.039 1 96.88 20 LEU B O 1
ATOM 1671 N N . GLN B 1 21 ? -0.672 -3.461 -12 1 94.5 21 GLN B N 1
ATOM 1672 C CA . GLN B 1 21 ? -0.467 -2.053 -12.32 1 94.5 21 GLN B CA 1
ATOM 1673 C C . GLN B 1 21 ? -0.232 -1.228 -11.062 1 94.5 21 GLN B C 1
ATOM 1675 O O . GLN B 1 21 ? 0.643 -0.36 -11.031 1 94.5 21 GLN B O 1
ATOM 1680 N N . TRP B 1 22 ? -1.026 -1.535 -10.094 1 95.31 22 TRP B N 1
ATOM 1681 C CA . TRP B 1 22 ? -0.85 -0.829 -8.828 1 95.31 22 TRP B CA 1
ATOM 1682 C C . TRP B 1 22 ? 0.544 -1.071 -8.258 1 95.31 22 TRP B C 1
ATOM 1684 O O . TRP B 1 22 ? 1.203 -0.137 -7.797 1 95.31 22 TRP B O 1
ATOM 1694 N N . ALA B 1 23 ? 0.966 -2.32 -8.234 1 96 23 ALA B N 1
ATOM 1695 C CA . ALA B 1 23 ? 2.277 -2.67 -7.699 1 96 23 ALA B CA 1
ATOM 1696 C C . ALA B 1 23 ? 3.393 -1.973 -8.469 1 96 23 ALA B C 1
ATOM 1698 O O . ALA B 1 23 ? 4.344 -1.461 -7.879 1 96 23 ALA B O 1
ATOM 1699 N N . LEU B 1 24 ? 3.27 -1.906 -9.75 1 94.5 24 LEU B N 1
ATOM 1700 C CA . LEU B 1 24 ? 4.262 -1.252 -10.594 1 94.5 24 LEU B CA 1
ATOM 1701 C C . LEU B 1 24 ? 4.352 0.237 -10.273 1 94.5 24 LEU B C 1
ATOM 1703 O O . LEU B 1 24 ? 5.441 0.818 -10.305 1 94.5 24 LEU B O 1
ATOM 1707 N N . HIS B 1 25 ? 3.279 0.749 -9.922 1 92.44 25 HIS B N 1
ATOM 1708 C CA . HIS B 1 25 ? 3.186 2.189 -9.703 1 92.44 25 HIS B CA 1
ATOM 1709 C C . HIS B 1 25 ? 3.637 2.568 -8.297 1 92.44 25 HIS B C 1
ATOM 1711 O O . HIS B 1 25 ? 4.242 3.623 -8.102 1 92.44 25 HIS B O 1
ATOM 1717 N N . ASN B 1 26 ? 3.436 1.667 -7.352 1 93.5 26 ASN B N 1
ATOM 1718 C CA . ASN B 1 26 ? 3.549 2.121 -5.969 1 93.5 26 ASN B CA 1
ATOM 1719 C C . ASN B 1 26 ? 4.68 1.405 -5.234 1 93.5 26 ASN B C 1
ATOM 1721 O O . ASN B 1 26 ? 5.281 1.965 -4.316 1 93.5 26 ASN B O 1
ATOM 1725 N N . ILE B 1 27 ? 4.969 0.191 -5.539 1 92.69 27 ILE B N 1
ATOM 1726 C CA . ILE B 1 27 ? 5.848 -0.552 -4.645 1 92.69 27 ILE B CA 1
ATOM 1727 C C . ILE B 1 27 ? 7.094 -1.007 -5.406 1 92.69 27 ILE B C 1
ATOM 1729 O O . ILE B 1 27 ? 8.203 -1 -4.859 1 92.69 27 ILE B O 1
ATOM 1733 N N . ILE B 1 28 ? 6.965 -1.392 -6.637 1 91.75 28 ILE B N 1
ATOM 1734 C CA . ILE B 1 28 ? 8.07 -1.982 -7.391 1 91.75 28 ILE B CA 1
ATOM 1735 C C . ILE B 1 28 ? 9.086 -0.903 -7.746 1 91.75 28 ILE B C 1
ATOM 1737 O O . ILE B 1 28 ? 8.711 0.211 -8.125 1 91.75 28 ILE B O 1
ATOM 1741 N N . ARG B 1 29 ? 10.328 -1.251 -7.684 1 89.62 29 ARG B N 1
ATOM 1742 C CA . ARG B 1 29 ? 11.43 -0.346 -7.988 1 89.62 29 ARG B CA 1
ATOM 1743 C C . ARG B 1 29 ? 12.492 -1.04 -8.844 1 89.62 29 ARG B C 1
ATOM 1745 O O . ARG B 1 29 ? 12.453 -2.26 -9.016 1 89.62 29 ARG B O 1
ATOM 1752 N N . TYR B 1 30 ? 13.344 -0.165 -9.273 1 86.69 30 TYR B N 1
ATOM 1753 C CA . TYR B 1 30 ? 14.469 -0.701 -10.039 1 86.69 30 TYR B CA 1
ATOM 1754 C C . TYR B 1 30 ? 15.273 -1.682 -9.195 1 86.69 30 TYR B C 1
ATOM 1756 O O . TYR B 1 30 ? 15.547 -1.423 -8.023 1 86.69 30 TYR B O 1
ATOM 1764 N N . GLY B 1 31 ? 15.531 -2.854 -9.805 1 88.06 31 GLY B N 1
ATOM 1765 C CA . GLY B 1 31 ? 16.328 -3.857 -9.109 1 88.06 31 GLY B CA 1
ATOM 1766 C C . GLY B 1 31 ? 15.492 -4.988 -8.539 1 88.06 31 GLY B C 1
ATOM 1767 O O . GLY B 1 31 ? 16.016 -6.047 -8.203 1 88.06 31 GLY B O 1
ATOM 1768 N N . ASP B 1 32 ? 14.258 -4.785 -8.469 1 92.56 32 ASP B N 1
ATOM 1769 C CA . ASP B 1 32 ? 13.375 -5.84 -7.98 1 92.56 32 ASP B CA 1
ATOM 1770 C C . ASP B 1 32 ? 13.227 -6.953 -9.016 1 92.56 32 ASP B C 1
ATOM 1772 O O . ASP B 1 32 ? 13.445 -6.73 -10.211 1 92.56 32 ASP B O 1
ATOM 1776 N N . ILE B 1 33 ? 12.938 -8.094 -8.539 1 96.06 33 ILE B N 1
ATOM 1777 C CA . ILE B 1 33 ? 12.555 -9.219 -9.375 1 96.06 33 ILE B CA 1
ATOM 1778 C C . ILE B 1 33 ? 11.055 -9.484 -9.227 1 96.06 33 ILE B C 1
ATOM 1780 O O . ILE B 1 33 ? 10.539 -9.57 -8.109 1 96.06 33 ILE B O 1
ATOM 1784 N N . ILE B 1 34 ? 10.422 -9.523 -10.32 1 97.62 34 ILE B N 1
ATOM 1785 C CA . ILE B 1 34 ? 8.992 -9.805 -10.297 1 97.62 34 ILE B CA 1
ATOM 1786 C C . ILE B 1 34 ? 8.742 -11.25 -10.734 1 97.62 34 ILE B C 1
ATOM 1788 O O . ILE B 1 34 ? 9.18 -11.656 -11.812 1 97.62 34 ILE B O 1
ATOM 1792 N N . THR B 1 35 ? 8.078 -12 -9.914 1 98.5 35 THR B N 1
ATOM 1793 C CA . THR B 1 35 ? 7.656 -13.344 -10.297 1 98.5 35 THR B CA 1
ATOM 1794 C C . THR B 1 35 ? 6.156 -13.383 -10.586 1 98.5 35 THR B C 1
ATOM 1796 O O . THR B 1 35 ? 5.344 -13.125 -9.695 1 98.5 35 THR B O 1
ATOM 1799 N N . LEU B 1 36 ? 5.844 -13.688 -11.797 1 98.75 36 LEU B N 1
ATOM 1800 C CA . LEU B 1 36 ? 4.457 -13.891 -12.195 1 98.75 36 LEU B CA 1
ATOM 1801 C C . LEU B 1 36 ? 4.031 -15.336 -11.969 1 98.75 36 LEU B C 1
ATOM 1803 O O . LEU B 1 36 ? 4.547 -16.25 -12.617 1 98.75 36 LEU B O 1
ATOM 1807 N N . LEU B 1 37 ? 3.105 -15.547 -11.07 1 98.62 37 LEU B N 1
ATOM 1808 C CA . LEU B 1 37 ? 2.725 -16.875 -10.617 1 98.62 37 LEU B CA 1
ATOM 1809 C C . LEU B 1 37 ? 1.301 -17.219 -11.047 1 98.62 37 LEU B C 1
ATOM 1811 O O . LEU B 1 37 ? 0.354 -16.531 -10.664 1 98.62 37 LEU B O 1
ATOM 1815 N N . HIS B 1 38 ? 1.142 -18.203 -11.836 1 98.31 38 HIS B N 1
ATOM 1816 C CA . HIS B 1 38 ? -0.164 -18.719 -12.242 1 98.31 38 HIS B CA 1
ATOM 1817 C C . HIS B 1 38 ? -0.335 -20.172 -11.836 1 98.31 38 HIS B C 1
ATOM 1819 O O . HIS B 1 38 ? 0.563 -20.984 -12.047 1 98.31 38 HIS B O 1
ATOM 1825 N N . VAL B 1 39 ? -1.474 -20.453 -11.266 1 96.25 39 VAL B N 1
ATOM 1826 C CA . VAL B 1 39 ? -1.808 -21.828 -10.875 1 96.25 39 VAL B CA 1
ATOM 1827 C C . VAL B 1 39 ? -3.057 -22.281 -11.625 1 96.25 39 VAL B C 1
ATOM 1829 O O . VAL B 1 39 ? -3.996 -21.5 -11.812 1 96.25 39 VAL B O 1
ATOM 1832 N N . TYR B 1 40 ? -3.059 -23.469 -12.133 1 93.06 40 TYR B N 1
ATOM 1833 C CA . TYR B 1 40 ? -4.211 -24.062 -12.805 1 93.06 40 TYR B CA 1
ATOM 1834 C C . TYR B 1 40 ? -4.633 -25.359 -12.125 1 93.06 40 TYR B C 1
ATOM 1836 O O . TYR B 1 40 ? -3.822 -26 -11.461 1 93.06 40 TYR B O 1
ATOM 1844 N N . PRO B 1 41 ? -5.922 -25.719 -12.188 1 89.62 41 PRO B N 1
ATOM 1845 C CA . PRO B 1 41 ? -6.426 -26.875 -11.445 1 89.62 41 PRO B CA 1
ATOM 1846 C C . PRO B 1 41 ? -5.867 -28.203 -11.961 1 89.62 41 PRO B C 1
ATOM 1848 O O . PRO B 1 41 ? -5.637 -28.359 -13.164 1 89.62 41 PRO B O 1
ATOM 1851 N N . LEU B 1 42 ? -5.699 -29.078 -10.977 1 85.94 42 LEU B N 1
ATOM 1852 C CA . LEU B 1 42 ? -5.336 -30.453 -11.328 1 85.94 42 LEU B CA 1
ATOM 1853 C C . LEU B 1 42 ? -6.477 -31.156 -12.055 1 85.94 42 LEU B C 1
ATOM 1855 O O . LEU B 1 42 ? -7.621 -31.125 -11.602 1 85.94 42 LEU B O 1
ATOM 1859 N N . THR B 1 43 ? -6.312 -31.516 -13.281 1 78.38 43 THR B N 1
ATOM 1860 C CA . THR B 1 43 ? -7.324 -32.219 -14.055 1 78.38 43 THR B CA 1
ATOM 1861 C C . THR B 1 43 ? -7.207 -33.719 -13.852 1 78.38 43 THR B C 1
ATOM 1863 O O . THR B 1 43 ? -6.102 -34.25 -13.828 1 78.38 43 THR B O 1
ATOM 1866 N N . ARG B 1 44 ? -8.227 -34.312 -13.07 1 69.56 44 ARG B N 1
ATOM 1867 C CA . ARG B 1 44 ? -8.25 -35.781 -12.938 1 69.56 44 ARG B CA 1
ATOM 1868 C C . ARG B 1 44 ? -8.258 -36.438 -14.305 1 69.56 44 ARG B C 1
ATOM 1870 O O . ARG B 1 44 ? -8.031 -37.656 -14.414 1 69.56 44 ARG B O 1
ATOM 1877 N N . SER B 1 45 ? -8.883 -35.688 -15.203 1 61.41 45 SER B N 1
ATOM 1878 C CA . SER B 1 45 ? -9.047 -36.438 -16.453 1 61.41 45 SER B CA 1
ATOM 1879 C C . SER B 1 45 ? -7.699 -36.844 -17.031 1 61.41 45 SER B C 1
ATOM 1881 O O . SER B 1 45 ? -6.707 -36.125 -16.891 1 61.41 45 SER B O 1
ATOM 1883 N N . LYS B 1 46 ? -7.645 -38.062 -17.156 1 59.91 46 LYS B N 1
ATOM 1884 C CA . LYS B 1 46 ? -6.602 -38.875 -17.75 1 59.91 46 LYS B CA 1
ATOM 1885 C C . LYS B 1 46 ? -6.031 -38.25 -19.016 1 59.91 46 LYS B C 1
ATOM 1887 O O . LYS B 1 46 ? -5.121 -38.781 -19.641 1 59.91 46 LYS B O 1
ATOM 1892 N N . THR B 1 47 ? -6.68 -37.062 -19.422 1 68.19 47 THR B N 1
ATOM 1893 C CA . THR B 1 47 ? -6.039 -36.781 -20.703 1 68.19 47 THR B CA 1
ATOM 1894 C C . THR B 1 47 ? -4.934 -35.75 -20.547 1 68.19 47 THR B C 1
ATOM 1896 O O . THR B 1 47 ? -5.184 -34.625 -20.078 1 68.19 47 THR B O 1
ATOM 1899 N N . LYS B 1 48 ? -3.715 -36.094 -20.453 1 76.81 48 LYS B N 1
ATOM 1900 C CA . LYS B 1 48 ? -2.463 -35.344 -20.5 1 76.81 48 LYS B CA 1
ATOM 1901 C C . LYS B 1 48 ? -2.602 -34.094 -21.375 1 76.81 48 LYS B C 1
ATOM 1903 O O . LYS B 1 48 ? -1.978 -33.062 -21.094 1 76.81 48 LYS B O 1
ATOM 1908 N N . ASN B 1 49 ? -3.641 -34.188 -22.25 1 85.56 49 ASN B N 1
ATOM 1909 C CA . ASN B 1 49 ? -3.812 -33.094 -23.203 1 85.56 49 ASN B CA 1
ATOM 1910 C C . ASN B 1 49 ? -4.453 -31.875 -22.562 1 85.56 49 ASN B C 1
ATOM 1912 O O . ASN B 1 49 ? -4.074 -30.75 -22.844 1 85.56 49 ASN B O 1
ATOM 1916 N N . LYS B 1 50 ? -5.348 -32.094 -21.641 1 86.62 50 LYS B N 1
ATOM 1917 C CA . LYS B 1 50 ? -6.027 -30.984 -20.984 1 86.62 50 LYS B CA 1
ATOM 1918 C C . LYS B 1 50 ? -5.078 -30.219 -20.062 1 86.62 50 LYS B C 1
ATOM 1920 O O . LYS B 1 50 ? -5.078 -29 -20.047 1 86.62 50 LYS B O 1
ATOM 1925 N N . ALA B 1 51 ? -4.301 -30.891 -19.312 1 87.44 51 ALA B N 1
ATOM 1926 C CA . ALA B 1 51 ? -3.326 -30.266 -18.422 1 87.44 51 ALA B CA 1
ATOM 1927 C C . ALA B 1 51 ? -2.326 -29.422 -19.219 1 87.44 51 ALA B C 1
ATOM 1929 O O . ALA B 1 51 ? -1.976 -28.312 -18.797 1 87.44 51 ALA B O 1
ATOM 1930 N N . ARG B 1 52 ? -1.896 -29.984 -20.328 1 91.31 52 ARG B N 1
ATOM 1931 C CA . ARG B 1 52 ? -0.962 -29.266 -21.188 1 91.31 52 ARG B CA 1
ATOM 1932 C C . ARG B 1 52 ? -1.584 -27.984 -21.719 1 91.31 52 ARG B C 1
ATOM 1934 O O . ARG B 1 52 ? -0.921 -26.938 -21.766 1 91.31 52 ARG B O 1
ATOM 1941 N N . LEU B 1 53 ? -2.816 -28.078 -22.094 1 93.06 53 LEU B N 1
ATOM 1942 C CA . LEU B 1 53 ? -3.52 -26.922 -22.625 1 93.06 53 LEU B CA 1
ATOM 1943 C C . LEU B 1 53 ? -3.676 -25.844 -21.547 1 93.06 53 LEU B C 1
ATOM 1945 O O . LEU B 1 53 ? -3.451 -24.656 -21.812 1 93.06 53 LEU B O 1
ATOM 1949 N N . LEU B 1 54 ? -4.016 -26.234 -20.375 1 93.31 54 LEU B N 1
ATOM 1950 C CA . LEU B 1 54 ? -4.18 -25.281 -19.266 1 93.31 54 LEU B CA 1
ATOM 1951 C C . LEU B 1 54 ? -2.85 -24.625 -18.922 1 93.31 54 LEU B C 1
ATOM 1953 O O . LEU B 1 54 ? -2.803 -23.422 -18.656 1 93.31 54 LEU B O 1
ATOM 1957 N N . ARG B 1 55 ? -1.836 -25.406 -18.938 1 94.31 55 ARG B N 1
ATOM 1958 C CA . ARG B 1 55 ? -0.504 -24.875 -18.656 1 94.31 55 ARG B CA 1
ATOM 1959 C C . ARG B 1 55 ? -0.104 -23.844 -19.703 1 94.31 55 ARG B C 1
ATOM 1961 O O . ARG B 1 55 ? 0.416 -22.781 -19.375 1 94.31 55 ARG B O 1
ATOM 1968 N N . LEU B 1 56 ? -0.388 -24.188 -20.984 1 95.88 56 LEU B N 1
ATOM 1969 C CA . LEU B 1 56 ? -0.054 -23.281 -22.078 1 95.88 56 LEU B CA 1
ATOM 1970 C C . LEU B 1 56 ? -0.849 -21.984 -21.969 1 95.88 56 LEU B C 1
ATOM 1972 O O . LEU B 1 56 ? -0.298 -20.906 -22.156 1 95.88 56 LEU B O 1
ATOM 1976 N N . LYS B 1 57 ? -2.092 -22.094 -21.703 1 96.94 57 LYS B N 1
ATOM 1977 C CA . LYS B 1 57 ? -2.936 -20.906 -21.547 1 96.94 57 LYS B CA 1
ATOM 1978 C C . LYS B 1 57 ? -2.445 -20.031 -20.391 1 96.94 57 LYS B C 1
ATOM 1980 O O . LYS B 1 57 ? -2.426 -18.812 -20.516 1 96.94 57 LYS B O 1
ATOM 1985 N N . GLY B 1 58 ? -2.068 -20.719 -19.328 1 97.62 58 GLY B N 1
ATOM 1986 C CA . GLY B 1 58 ? -1.52 -19.969 -18.203 1 97.62 58 GLY B CA 1
ATOM 1987 C C . GLY B 1 58 ? -0.238 -19.234 -18.531 1 97.62 58 GLY B C 1
ATOM 1988 O O . GLY B 1 58 ? -0.043 -18.094 -18.109 1 97.62 58 GLY B O 1
ATOM 1989 N N . PHE B 1 59 ? 0.572 -19.906 -19.281 1 97.38 59 PHE B N 1
ATOM 1990 C CA . PHE B 1 59 ? 1.829 -19.297 -19.703 1 97.38 59 PHE B CA 1
ATOM 1991 C C . PHE B 1 59 ? 1.575 -18.094 -20.594 1 97.38 59 PHE B C 1
ATOM 1993 O O . PHE B 1 59 ? 2.189 -17.031 -20.406 1 97.38 59 PHE B O 1
ATOM 2000 N N . GLN B 1 60 ? 0.684 -18.25 -21.484 1 98.44 60 GLN B N 1
ATOM 2001 C CA . GLN B 1 60 ? 0.337 -17.141 -22.375 1 98.44 60 GLN B CA 1
ATOM 2002 C C . GLN B 1 60 ? -0.235 -15.969 -21.594 1 98.44 60 GLN B C 1
ATOM 2004 O O . GLN B 1 60 ? 0.082 -14.812 -21.875 1 98.44 60 GLN B O 1
ATOM 2009 N N . LEU B 1 61 ? -1.027 -16.281 -20.672 1 98.5 61 LEU B N 1
ATOM 2010 C CA . LEU B 1 61 ? -1.585 -15.25 -19.812 1 98.5 61 LEU B CA 1
ATOM 2011 C C . LEU B 1 61 ? -0.48 -14.516 -19.062 1 98.5 61 LEU B C 1
ATOM 2013 O O . LEU B 1 61 ? -0.451 -13.289 -19.031 1 98.5 61 LEU B O 1
ATOM 2017 N N . ALA B 1 62 ? 0.443 -15.25 -18.484 1 98.62 62 ALA B N 1
ATOM 2018 C CA . ALA B 1 62 ? 1.561 -14.656 -17.75 1 98.62 62 ALA B CA 1
ATOM 2019 C C . ALA B 1 62 ? 2.418 -13.789 -18.672 1 98.62 62 ALA B C 1
ATOM 2021 O O . ALA B 1 62 ? 2.904 -12.734 -18.266 1 98.62 62 ALA B O 1
ATOM 2022 N N . LEU B 1 63 ? 2.557 -14.227 -19.891 1 98.06 63 LEU B N 1
ATOM 2023 C CA . LEU B 1 63 ? 3.314 -13.445 -20.859 1 98.06 63 LEU B CA 1
ATOM 2024 C C . LEU B 1 63 ? 2.637 -12.109 -21.141 1 98.06 63 LEU B C 1
ATOM 2026 O O . LEU B 1 63 ? 3.312 -11.086 -21.297 1 98.06 63 LEU B O 1
ATOM 2030 N N . SER B 1 64 ? 1.4 -12.133 -21.203 1 98.06 64 SER B N 1
ATOM 2031 C CA . SER B 1 64 ? 0.682 -10.883 -21.406 1 98.06 64 SER B CA 1
ATOM 2032 C C . SER B 1 64 ? 0.889 -9.922 -20.25 1 98.06 64 SER B C 1
ATOM 2034 O O . SER B 1 64 ? 0.974 -8.703 -20.438 1 98.06 64 SER B O 1
ATOM 2036 N N . PHE B 1 65 ? 0.984 -10.43 -19.031 1 98.19 65 PHE B N 1
ATOM 2037 C CA . PHE B 1 65 ? 1.321 -9.609 -17.875 1 98.19 65 PHE B CA 1
ATOM 2038 C C . PHE B 1 65 ? 2.738 -9.062 -17.984 1 98.19 65 PHE B C 1
ATOM 2040 O O . PHE B 1 65 ? 2.992 -7.906 -17.641 1 98.19 65 PHE B O 1
ATOM 2047 N N . GLN B 1 66 ? 3.619 -9.945 -18.422 1 97.56 66 GLN B N 1
ATOM 2048 C CA . GLN B 1 66 ? 5.008 -9.531 -18.594 1 97.56 66 GLN B CA 1
ATOM 2049 C C . GLN B 1 66 ? 5.113 -8.344 -19.562 1 97.56 66 GLN B C 1
ATOM 2051 O O . GLN B 1 66 ? 5.91 -7.43 -19.328 1 97.56 66 GLN B O 1
ATOM 2056 N N . GLN B 1 67 ? 4.324 -8.359 -20.562 1 95.75 67 GLN B N 1
ATOM 2057 C CA . GLN B 1 67 ? 4.316 -7.254 -21.516 1 95.75 67 GLN B CA 1
ATOM 2058 C C . GLN B 1 67 ? 3.908 -5.945 -20.844 1 95.75 67 GLN B C 1
ATOM 2060 O O . GLN B 1 67 ? 4.469 -4.891 -21.141 1 95.75 67 GLN B O 1
ATOM 2065 N N . ASP B 1 68 ? 2.953 -6.055 -19.953 1 93.5 68 ASP B N 1
ATOM 2066 C CA . ASP B 1 68 ? 2.533 -4.879 -19.203 1 93.5 68 ASP B CA 1
ATOM 2067 C C . ASP B 1 68 ? 3.684 -4.324 -18.359 1 93.5 68 ASP B C 1
ATOM 2069 O O . ASP B 1 68 ? 3.828 -3.109 -18.219 1 93.5 68 ASP B O 1
ATOM 2073 N N . ILE B 1 69 ? 4.5 -5.207 -17.828 1 95 69 ILE B N 1
ATOM 2074 C CA . ILE B 1 69 ? 5.641 -4.805 -17 1 95 69 ILE B CA 1
ATOM 2075 C C . ILE B 1 69 ? 6.672 -4.09 -17.875 1 95 69 ILE B C 1
ATOM 2077 O O . ILE B 1 69 ? 7.152 -3.014 -17.516 1 95 69 ILE B O 1
ATOM 2081 N N . PHE B 1 70 ? 6.906 -4.605 -19 1 91.88 70 PHE B N 1
ATOM 2082 C CA . PHE B 1 70 ? 7.949 -4.074 -19.875 1 91.88 70 PHE B CA 1
ATOM 2083 C C . PHE B 1 70 ? 7.535 -2.732 -20.469 1 91.88 70 PHE B C 1
ATOM 2085 O O . PHE B 1 70 ? 8.383 -1.882 -20.734 1 91.88 70 PHE B O 1
ATOM 2092 N N . ASN B 1 71 ? 6.238 -2.57 -20.656 1 87.94 71 ASN B N 1
ATOM 2093 C CA . ASN B 1 71 ? 5.734 -1.287 -21.125 1 87.94 71 ASN B CA 1
ATOM 2094 C C . ASN B 1 71 ? 5.98 -0.174 -20.109 1 87.94 71 ASN B C 1
ATOM 2096 O O . ASN B 1 71 ? 6.082 0.997 -20.484 1 87.94 71 ASN B O 1
ATOM 2100 N N . ASN B 1 72 ? 6.156 -0.567 -18.859 1 80.88 72 ASN B N 1
ATOM 2101 C CA . ASN B 1 72 ? 6.328 0.41 -17.797 1 80.88 72 ASN B CA 1
ATOM 2102 C C . ASN B 1 72 ? 7.77 0.443 -17.281 1 80.88 72 ASN B C 1
ATOM 2104 O O . ASN B 1 72 ? 8.273 1.501 -16.906 1 80.88 72 ASN B O 1
ATOM 2108 N N . PHE B 1 73 ? 8.359 -0.778 -17.234 1 82.5 73 PHE B N 1
ATOM 2109 C CA . PHE B 1 73 ? 9.711 -0.947 -16.719 1 82.5 73 PHE B CA 1
ATOM 2110 C C . PHE B 1 73 ? 10.547 -1.821 -17.656 1 82.5 73 PHE B C 1
ATOM 2112 O O . PHE B 1 73 ? 10.562 -3.045 -17.516 1 82.5 73 PHE B O 1
ATOM 2119 N N . SER B 1 74 ? 11.312 -1.33 -18.5 1 80.5 74 SER B N 1
ATOM 2120 C CA . SER B 1 74 ? 12 -2.088 -19.531 1 80.5 74 SER B CA 1
ATOM 2121 C C . SER B 1 74 ? 13.125 -2.932 -18.938 1 80.5 74 SER B C 1
ATOM 2123 O O . SER B 1 74 ? 13.492 -3.969 -19.5 1 80.5 74 SER B O 1
ATOM 2125 N N . ASN B 1 75 ? 13.609 -2.617 -17.828 1 83.25 75 ASN B N 1
ATOM 2126 C CA . ASN B 1 75 ? 14.789 -3.314 -17.328 1 83.25 75 ASN B CA 1
ATOM 2127 C C . ASN B 1 75 ? 14.477 -4.105 -16.062 1 83.25 75 ASN B C 1
ATOM 2129 O O . ASN B 1 75 ? 15.367 -4.41 -15.266 1 83.25 75 ASN B O 1
ATOM 2133 N N . THR B 1 76 ? 13.273 -4.492 -15.953 1 87.38 76 THR B N 1
ATOM 2134 C CA . THR B 1 76 ? 12.898 -5.25 -14.766 1 87.38 76 THR B CA 1
ATOM 2135 C C . THR B 1 76 ? 13.055 -6.75 -15.008 1 87.38 76 THR B C 1
ATOM 2137 O O . THR B 1 76 ? 12.703 -7.246 -16.078 1 87.38 76 THR B O 1
ATOM 2140 N N . LYS B 1 77 ? 13.68 -7.48 -14.141 1 93.81 77 LYS B N 1
ATOM 2141 C CA . LYS B 1 77 ? 13.773 -8.938 -14.219 1 93.81 77 LYS B CA 1
ATOM 2142 C C . LYS B 1 77 ? 12.445 -9.594 -13.875 1 93.81 77 LYS B C 1
ATOM 2144 O O . LYS B 1 77 ? 11.891 -9.359 -12.797 1 93.81 77 LYS B O 1
ATOM 2149 N N . VAL B 1 78 ? 11.977 -10.391 -14.82 1 97.06 78 VAL B N 1
ATOM 2150 C CA . VAL B 1 78 ? 10.688 -11.039 -14.633 1 97.06 78 VAL B CA 1
ATOM 2151 C C . VAL B 1 78 ? 10.859 -12.555 -14.734 1 97.06 78 VAL B C 1
ATOM 2153 O O . VAL B 1 78 ? 11.531 -13.055 -15.641 1 97.06 78 VAL B O 1
ATOM 2156 N N . GLU B 1 79 ? 10.305 -13.234 -13.789 1 97.25 79 GLU B N 1
ATOM 2157 C CA . GLU B 1 79 ? 10.195 -14.695 -13.812 1 97.25 79 GLU B CA 1
ATOM 2158 C C . GLU B 1 79 ? 8.742 -15.141 -13.891 1 97.25 79 GLU B C 1
ATOM 2160 O O . GLU B 1 79 ? 7.859 -14.516 -13.297 1 97.25 79 GLU B O 1
ATOM 2165 N N . ILE B 1 80 ? 8.547 -16.266 -14.648 1 98.31 80 ILE B N 1
ATOM 2166 C CA . ILE B 1 80 ? 7.191 -16.797 -14.773 1 98.31 80 ILE B CA 1
ATOM 2167 C C . ILE B 1 80 ? 7.133 -18.203 -14.18 1 98.31 80 ILE B C 1
ATOM 2169 O O . ILE B 1 80 ? 7.973 -19.047 -14.492 1 98.31 80 ILE B O 1
ATOM 2173 N N . VAL B 1 81 ? 6.215 -18.438 -13.336 1 97.62 81 VAL B N 1
ATOM 2174 C CA . VAL B 1 81 ? 5.949 -19.75 -12.758 1 97.62 81 VAL B CA 1
ATOM 2175 C C . VAL B 1 81 ? 4.5 -20.156 -13.031 1 97.62 81 VAL B C 1
ATOM 2177 O O . VAL B 1 81 ? 3.57 -19.469 -12.586 1 97.62 81 VAL B O 1
ATOM 2180 N N . VAL B 1 82 ? 4.277 -21.188 -13.812 1 97.19 82 VAL B N 1
ATOM 2181 C CA . VAL B 1 82 ? 2.967 -21.781 -14.055 1 97.19 82 VAL B CA 1
ATOM 2182 C C . VAL B 1 82 ? 2.93 -23.203 -13.484 1 97.19 82 VAL B C 1
ATOM 2184 O O . VAL B 1 82 ? 3.711 -24.062 -13.891 1 97.19 82 VAL B O 1
ATOM 2187 N N . THR B 1 83 ? 2.064 -23.422 -12.57 1 94.56 83 THR B N 1
ATOM 2188 C CA . THR B 1 83 ? 2.086 -24.719 -11.906 1 94.56 83 THR B CA 1
ATOM 2189 C C . THR B 1 83 ? 0.667 -25.188 -11.594 1 94.56 83 THR B C 1
ATOM 2191 O O . THR B 1 83 ? -0.271 -24.391 -11.594 1 94.56 83 THR B O 1
ATOM 2194 N N . GLU B 1 84 ? 0.53 -26.438 -11.367 1 92.62 84 GLU B N 1
ATOM 2195 C CA . GLU B 1 84 ? -0.745 -27.094 -11.086 1 92.62 84 GLU B CA 1
ATOM 2196 C C . GLU B 1 84 ? -1.036 -27.109 -9.586 1 92.62 84 GLU B C 1
ATOM 2198 O O . GLU B 1 84 ? -0.113 -27.141 -8.773 1 92.62 84 GLU B O 1
ATOM 2203 N N . GLU B 1 85 ? -2.33 -27.062 -9.289 1 89.06 85 GLU B N 1
ATOM 2204 C CA . GLU B 1 85 ? -2.666 -27.172 -7.871 1 89.06 85 GLU B CA 1
ATOM 2205 C C . GLU B 1 85 ? -3.801 -28.156 -7.645 1 89.06 85 GLU B C 1
ATOM 2207 O O . GLU B 1 85 ? -4.652 -28.344 -8.516 1 89.06 85 GLU B O 1
ATOM 2212 N N . ASN B 1 86 ? -3.811 -28.812 -6.512 1 81.19 86 ASN B N 1
ATOM 2213 C CA . ASN B 1 86 ? -4.855 -29.734 -6.078 1 81.19 86 ASN B CA 1
ATOM 2214 C C . ASN B 1 86 ? -5.816 -29.062 -5.094 1 81.19 86 ASN B C 1
ATOM 2216 O O . ASN B 1 86 ? -6.977 -29.469 -4.988 1 81.19 86 ASN B O 1
ATOM 2220 N N . ARG B 1 87 ? -5.297 -28.188 -4.277 1 79.38 87 ARG B N 1
ATOM 2221 C CA . ARG B 1 87 ? -6.07 -27.438 -3.295 1 79.38 87 ARG B CA 1
ATOM 2222 C C . ARG B 1 87 ? -5.91 -25.938 -3.51 1 79.38 87 ARG B C 1
ATOM 2224 O O . ARG B 1 87 ? -4.789 -25.438 -3.588 1 79.38 87 ARG B O 1
ATOM 2231 N N . GLU B 1 88 ? -7.016 -25.328 -3.457 1 80.44 88 GLU B N 1
ATOM 2232 C CA . GLU B 1 88 ? -7.004 -23.906 -3.805 1 80.44 88 GLU B CA 1
ATOM 2233 C C . GLU B 1 88 ? -6.121 -23.109 -2.848 1 80.44 88 GLU B C 1
ATOM 2235 O O . GLU B 1 88 ? -6.27 -23.203 -1.629 1 80.44 88 GLU B O 1
ATOM 2240 N N . GLY B 1 89 ? -5.152 -22.469 -3.342 1 89.75 89 GLY B N 1
ATOM 2241 C CA . GLY B 1 89 ? -4.359 -21.5 -2.602 1 89.75 89 GLY B CA 1
ATOM 2242 C C . GLY B 1 89 ? -3.1 -22.094 -2.004 1 89.75 89 GLY B C 1
ATOM 2243 O O . GLY B 1 89 ? -2.1 -21.391 -1.827 1 89.75 89 GLY B O 1
ATOM 2244 N N . MET B 1 90 ? -3.016 -23.344 -1.746 1 90.94 90 MET B N 1
ATOM 2245 C CA . MET B 1 90 ? -1.889 -23.922 -1.025 1 90.94 90 MET B CA 1
ATOM 2246 C C . MET B 1 90 ? -0.65 -24 -1.913 1 90.94 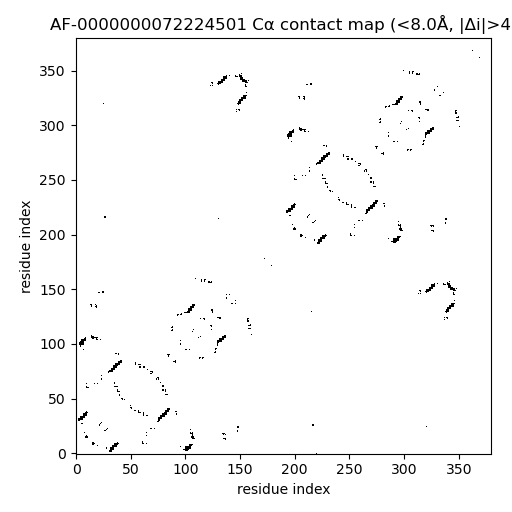90 MET B C 1
ATOM 2248 O O . MET B 1 90 ? 0.474 -23.844 -1.43 1 90.94 90 MET B O 1
ATOM 2252 N N . LYS B 1 91 ? -0.898 -24.234 -3.162 1 94.12 91 LYS B N 1
ATOM 2253 C CA . LYS B 1 91 ? 0.252 -24.234 -4.059 1 94.12 91 LYS B CA 1
ATOM 2254 C C . LYS B 1 91 ? 0.864 -22.844 -4.156 1 94.12 91 LYS B C 1
ATOM 2256 O O . LYS B 1 91 ? 2.082 -22.703 -4.293 1 94.12 91 LYS B O 1
ATOM 2261 N N . ILE B 1 92 ? 0.04 -21.781 -4.09 1 96.44 92 ILE B N 1
ATOM 2262 C CA . ILE B 1 92 ? 0.548 -20.422 -4.09 1 96.44 92 ILE B CA 1
ATOM 2263 C C . ILE B 1 92 ? 1.37 -20.172 -2.826 1 96.44 92 ILE B C 1
ATOM 2265 O O . ILE B 1 92 ? 2.477 -19.641 -2.893 1 96.44 92 ILE B O 1
ATOM 2269 N N . VAL B 1 93 ? 0.853 -20.672 -1.742 1 96 93 VAL B N 1
ATOM 2270 C CA . VAL B 1 93 ? 1.548 -20.531 -0.467 1 96 93 VAL B CA 1
ATOM 2271 C C . VAL B 1 93 ? 2.92 -21.203 -0.553 1 96 93 VAL B C 1
ATOM 2273 O O . VAL B 1 93 ? 3.939 -20.578 -0.243 1 96 93 VAL B O 1
ATOM 2276 N N . ALA B 1 94 ? 2.957 -22.406 -1.061 1 96.06 94 ALA B N 1
ATOM 2277 C CA . ALA B 1 94 ? 4.195 -23.172 -1.143 1 96.06 94 ALA B CA 1
ATOM 2278 C C . ALA B 1 94 ? 5.195 -22.516 -2.082 1 96.06 94 ALA B C 1
ATOM 2280 O O . ALA B 1 94 ? 6.379 -22.391 -1.758 1 96.06 94 ALA B O 1
ATOM 2281 N N . THR B 1 95 ? 4.703 -22.062 -3.197 1 96.31 95 THR B N 1
ATOM 2282 C CA . THR B 1 95 ? 5.574 -21.469 -4.207 1 96.31 95 THR B CA 1
ATOM 2283 C C . THR B 1 95 ? 6.172 -20.156 -3.711 1 96.31 95 THR B C 1
ATOM 2285 O O . THR B 1 95 ? 7.371 -19.906 -3.875 1 96.31 95 THR B O 1
ATOM 2288 N N . VAL B 1 96 ? 5.395 -19.344 -3.076 1 96.75 96 VAL B N 1
ATOM 2289 C CA . VAL B 1 96 ? 5.84 -18.062 -2.568 1 96.75 96 VAL B CA 1
ATOM 2290 C C . VAL B 1 96 ? 6.898 -18.266 -1.491 1 96.75 96 VAL B C 1
ATOM 2292 O O . VAL B 1 96 ? 7.914 -17.562 -1.47 1 96.75 96 VAL B O 1
ATOM 2295 N N . ARG B 1 97 ? 6.746 -19.219 -0.694 1 96.25 97 ARG B N 1
ATOM 2296 C CA . ARG B 1 97 ? 7.707 -19.516 0.359 1 96.25 97 ARG B CA 1
ATOM 2297 C C . ARG B 1 97 ? 9.016 -20.031 -0.229 1 96.25 97 ARG B C 1
ATOM 2299 O O . ARG B 1 97 ? 10.102 -19.625 0.197 1 96.25 97 ARG B O 1
ATOM 2306 N N . GLU B 1 98 ? 8.852 -20.891 -1.171 1 96.25 98 GLU B N 1
ATOM 2307 C CA . GLU B 1 98 ? 10.031 -21.469 -1.817 1 96.25 98 GLU B CA 1
ATOM 2308 C C . GLU B 1 98 ? 10.852 -20.391 -2.521 1 96.25 98 GLU B C 1
ATOM 2310 O O . GLU B 1 98 ? 12.086 -20.422 -2.5 1 96.25 98 GLU B O 1
ATOM 2315 N N . LEU B 1 99 ? 10.164 -19.422 -3.09 1 94.62 99 LEU B N 1
ATOM 2316 C CA . LEU B 1 99 ? 10.805 -18.328 -3.809 1 94.62 99 LEU B CA 1
ATOM 2317 C C . LEU B 1 99 ? 11.484 -17.359 -2.84 1 94.62 99 LEU B C 1
ATOM 2319 O O . LEU B 1 99 ? 12.375 -16.609 -3.23 1 94.62 99 LEU B O 1
ATOM 2323 N N . GLY B 1 100 ? 11.031 -17.375 -1.584 1 95.12 100 GLY B N 1
ATOM 2324 C CA . GLY B 1 100 ? 11.484 -16.344 -0.65 1 95.12 100 GLY B CA 1
ATOM 2325 C C . GLY B 1 100 ? 11.016 -14.953 -1.022 1 95.12 100 GLY B C 1
ATOM 2326 O O . GLY B 1 100 ? 11.781 -13.992 -0.92 1 95.12 100 GLY B O 1
ATOM 2327 N N . ALA B 1 101 ? 9.859 -14.852 -1.569 1 96.5 101 ALA B N 1
ATOM 2328 C CA . ALA B 1 101 ? 9.32 -13.547 -1.951 1 96.5 101 ALA B CA 1
ATOM 2329 C C . ALA B 1 101 ? 9.172 -12.641 -0.736 1 96.5 101 ALA B C 1
ATOM 2331 O O . ALA B 1 101 ? 8.773 -13.086 0.339 1 96.5 101 ALA B O 1
ATOM 2332 N N . SER B 1 102 ? 9.531 -11.398 -0.937 1 95 102 SER B N 1
ATOM 2333 C CA . SER B 1 102 ? 9.375 -10.422 0.136 1 95 102 SER B CA 1
ATOM 2334 C C . SER B 1 102 ? 7.945 -9.906 0.21 1 95 102 SER B C 1
ATOM 2336 O O . SER B 1 102 ? 7.492 -9.461 1.268 1 95 102 SER B O 1
ATOM 2338 N N . MET B 1 103 ? 7.266 -10.008 -0.97 1 96.69 103 MET B N 1
ATOM 2339 C CA . MET B 1 103 ? 5.902 -9.5 -1.061 1 96.69 103 MET B CA 1
ATOM 2340 C C . MET B 1 103 ? 5.074 -10.328 -2.035 1 96.69 103 MET B C 1
ATOM 2342 O O . MET B 1 103 ? 5.586 -10.789 -3.059 1 96.69 103 MET B O 1
ATOM 2346 N N . LEU B 1 104 ? 3.832 -10.523 -1.662 1 97.81 104 LEU B N 1
ATOM 2347 C CA . LEU B 1 104 ? 2.838 -11.148 -2.535 1 97.81 104 LEU B CA 1
ATOM 2348 C C . LEU B 1 104 ? 1.739 -10.148 -2.896 1 97.81 104 LEU B C 1
ATOM 2350 O O . LEU B 1 104 ? 1.126 -9.547 -2.012 1 97.81 104 LEU B O 1
ATOM 2354 N N . VAL B 1 105 ? 1.532 -9.93 -4.137 1 98.38 105 VAL B N 1
ATOM 2355 C CA . VAL B 1 105 ? 0.505 -9.031 -4.648 1 98.38 105 VAL B CA 1
ATOM 2356 C C . VAL B 1 105 ? -0.625 -9.844 -5.277 1 98.38 105 VAL B C 1
ATOM 2358 O O . VAL B 1 105 ? -0.389 -10.656 -6.172 1 98.38 105 VAL B O 1
ATOM 2361 N N . VAL B 1 106 ? -1.848 -9.609 -4.832 1 97.81 106 VAL B N 1
ATOM 2362 C CA . VAL B 1 106 ? -3.002 -10.383 -5.285 1 97.81 106 VAL B CA 1
ATOM 2363 C C . VAL B 1 106 ? -4.141 -9.438 -5.656 1 97.81 106 VAL B C 1
ATOM 2365 O O . VAL B 1 106 ? -4.453 -8.5 -4.91 1 97.81 106 VAL B O 1
ATOM 2368 N N . GLY B 1 107 ? -4.719 -9.641 -6.832 1 97.19 107 GLY B N 1
ATOM 2369 C CA . GLY B 1 107 ? -5.996 -9.016 -7.133 1 97.19 107 GLY B CA 1
ATOM 2370 C C . GLY B 1 107 ? -7.168 -9.703 -6.465 1 97.19 107 GLY B C 1
ATOM 2371 O O . GLY B 1 107 ? -7.418 -10.891 -6.699 1 97.19 107 GLY B O 1
ATOM 2372 N N . LEU B 1 108 ? -7.887 -8.945 -5.711 1 94.56 108 LEU B N 1
ATOM 2373 C CA . LEU B 1 108 ? -9 -9.531 -4.969 1 94.56 108 LEU B CA 1
ATOM 2374 C C . LEU B 1 108 ? -10.273 -9.508 -5.797 1 94.56 108 LEU B C 1
ATOM 2376 O O . LEU B 1 108 ? -10.641 -8.477 -6.359 1 94.56 108 LEU B O 1
ATOM 2380 N N . HIS B 1 109 ? -10.891 -10.547 -5.902 1 91.81 109 HIS B N 1
ATOM 2381 C CA . HIS B 1 109 ? -12.188 -10.742 -6.531 1 91.81 109 HIS B CA 1
ATOM 2382 C C . HIS B 1 109 ? -13.039 -11.742 -5.75 1 91.81 109 HIS B C 1
ATOM 2384 O O . HIS B 1 109 ? -12.602 -12.266 -4.723 1 91.81 109 HIS B O 1
ATOM 2390 N N . ASP B 1 110 ? -14.219 -12.039 -6.145 1 87 110 ASP B N 1
ATOM 2391 C CA . ASP B 1 110 ? -15.211 -12.773 -5.363 1 87 110 ASP B CA 1
ATOM 2392 C C . ASP B 1 110 ? -14.719 -14.188 -5.055 1 87 110 ASP B C 1
ATOM 2394 O O . ASP B 1 110 ? -15.062 -14.758 -4.02 1 87 110 ASP B O 1
ATOM 2398 N N . HIS B 1 111 ? -13.914 -14.797 -5.879 1 88 111 HIS B N 1
ATOM 2399 C CA . HIS B 1 111 ? -13.492 -16.188 -5.684 1 88 111 HIS B CA 1
ATOM 2400 C C . HIS B 1 111 ? -11.992 -16.266 -5.406 1 88 111 HIS B C 1
ATOM 2402 O O . HIS B 1 111 ? -11.352 -17.266 -5.727 1 88 111 HIS B O 1
ATOM 2408 N N . SER B 1 112 ? -11.477 -15.227 -4.895 1 93.12 112 SER B N 1
ATOM 2409 C CA . SER B 1 112 ? -10.047 -15.203 -4.602 1 93.12 112 SER B CA 1
ATOM 2410 C C . SER B 1 112 ? -9.68 -16.25 -3.561 1 93.12 112 SER B C 1
ATOM 2412 O O . SER B 1 112 ? -10.406 -16.453 -2.584 1 93.12 112 SER B O 1
ATOM 2414 N N . PHE B 1 113 ? -8.562 -16.875 -3.77 1 92.75 113 PHE B N 1
ATOM 2415 C CA . PHE B 1 113 ? -8.094 -17.922 -2.871 1 92.75 113 PHE B CA 1
ATOM 2416 C C . PHE B 1 113 ? -7.859 -17.375 -1.471 1 92.75 113 PHE B C 1
ATOM 2418 O O . PHE B 1 113 ? -7.891 -18.109 -0.489 1 92.75 113 PHE B O 1
ATOM 2425 N N . LEU B 1 114 ? -7.59 -16.141 -1.33 1 93.69 114 LEU B N 1
ATOM 2426 C CA . LEU B 1 114 ? -7.324 -15.523 -0.034 1 93.69 114 LEU B CA 1
ATOM 2427 C C . LEU B 1 114 ? -8.539 -15.648 0.883 1 93.69 114 LEU B C 1
ATOM 2429 O O . LEU B 1 114 ? -8.391 -15.758 2.102 1 93.69 114 LEU B O 1
ATOM 2433 N N . TYR B 1 115 ? -9.688 -15.602 0.276 1 90.75 115 TYR B N 1
ATOM 2434 C CA . TYR B 1 115 ? -10.891 -15.766 1.09 1 90.75 115 TYR B CA 1
ATOM 2435 C C . TYR B 1 115 ? -10.938 -17.172 1.701 1 90.75 115 TYR B C 1
ATOM 2437 O O . TYR B 1 115 ? -11.297 -17.328 2.871 1 90.75 115 TYR B O 1
ATOM 2445 N N . SER B 1 116 ? -10.602 -18.141 0.923 1 88.44 116 SER B N 1
ATOM 2446 C CA . SER B 1 116 ? -10.57 -19.516 1.418 1 88.44 116 SER B CA 1
ATOM 2447 C C . SER B 1 116 ? -9.555 -19.672 2.545 1 88.44 116 SER B C 1
ATOM 2449 O O . SER B 1 116 ? -9.82 -20.359 3.535 1 88.44 116 SER B O 1
ATOM 2451 N N . LEU B 1 117 ? -8.453 -19.031 2.381 1 88.94 117 LEU B N 1
ATOM 2452 C CA . LEU B 1 117 ? -7.414 -19.109 3.402 1 88.94 117 LEU B CA 1
ATOM 2453 C C . LEU B 1 117 ? -7.859 -18.406 4.684 1 88.94 117 LEU B C 1
ATOM 2455 O O . LEU B 1 117 ? -7.582 -18.875 5.785 1 88.94 117 LEU B O 1
ATOM 2459 N N . SER B 1 118 ? -8.523 -17.297 4.551 1 87.06 118 SER B N 1
ATOM 2460 C CA . SER B 1 118 ? -8.945 -16.5 5.699 1 87.06 118 SER B CA 1
ATOM 2461 C C . SER B 1 118 ? -10.016 -17.219 6.512 1 87.06 118 SER B C 1
ATOM 2463 O O . SER B 1 118 ? -10.141 -17 7.715 1 87.06 118 SER B O 1
ATOM 2465 N N . MET B 1 119 ? -10.82 -18.016 5.844 1 84.25 119 MET B N 1
ATOM 2466 C CA . MET B 1 119 ? -11.883 -18.781 6.5 1 84.25 119 MET B CA 1
ATOM 2467 C C . MET B 1 119 ? -11.289 -19.797 7.465 1 84.25 119 MET B C 1
ATOM 2469 O O . MET B 1 119 ? -11.922 -20.141 8.469 1 84.25 119 MET B O 1
ATOM 2473 N N . VAL B 1 120 ? -10.133 -20.25 7.148 1 79.44 120 VAL B N 1
ATOM 2474 C CA . VAL B 1 120 ? -9.492 -21.266 7.973 1 79.44 120 VAL B CA 1
ATOM 2475 C C . VAL B 1 120 ? -8.672 -20.609 9.078 1 79.44 120 VAL B C 1
ATOM 2477 O O . VAL B 1 120 ? -8.734 -21.016 10.242 1 79.44 120 VAL B O 1
ATOM 2480 N N . HIS B 1 121 ? -7.859 -19.594 8.695 1 74.31 121 HIS B N 1
ATOM 2481 C CA . HIS B 1 121 ? -7.047 -18.828 9.633 1 74.31 121 HIS B CA 1
ATOM 2482 C C . HIS B 1 121 ? -7.301 -17.328 9.492 1 74.31 121 HIS B C 1
ATOM 2484 O O . HIS B 1 121 ? -7.43 -16.812 8.375 1 74.31 121 HIS B O 1
ATOM 2490 N N . ASN B 1 122 ? -7.363 -16.672 10.57 1 69.31 122 ASN B N 1
ATOM 2491 C CA . ASN B 1 122 ? -7.664 -15.242 10.586 1 69.31 122 ASN B CA 1
ATOM 2492 C C . ASN B 1 122 ? -6.48 -14.414 10.094 1 69.31 122 ASN B C 1
ATOM 2494 O O . ASN B 1 122 ? -6.664 -13.312 9.57 1 69.31 122 ASN B O 1
ATOM 2498 N N . ASN B 1 123 ? -5.34 -15.023 10.227 1 78.88 123 ASN B N 1
ATOM 2499 C CA . ASN B 1 123 ? -4.172 -14.258 9.805 1 78.88 123 ASN B CA 1
ATOM 2500 C C . ASN B 1 123 ? -3.559 -14.836 8.523 1 78.88 123 ASN B C 1
ATOM 2502 O O . ASN B 1 123 ? -2.711 -15.727 8.586 1 78.88 123 ASN B O 1
ATOM 2506 N N . ILE B 1 124 ? -3.896 -14.281 7.383 1 83.62 124 ILE B N 1
ATOM 2507 C CA . ILE B 1 124 ? -3.496 -14.742 6.059 1 83.62 124 ILE B CA 1
ATOM 2508 C C . ILE B 1 124 ? -1.981 -14.617 5.906 1 83.62 124 ILE B C 1
ATOM 2510 O O . ILE B 1 124 ? -1.341 -15.477 5.293 1 83.62 124 ILE B O 1
ATOM 2514 N N . ALA B 1 125 ? -1.424 -13.586 6.461 1 82.06 125 ALA B N 1
ATOM 2515 C CA . ALA B 1 125 ? 0.001 -13.312 6.281 1 82.06 125 ALA B CA 1
ATOM 2516 C C . ALA B 1 125 ? 0.85 -14.422 6.898 1 82.06 125 ALA B C 1
ATOM 2518 O O . ALA B 1 125 ? 1.967 -14.68 6.445 1 82.06 125 ALA B O 1
ATOM 2519 N N . ASN B 1 126 ? 0.312 -15.125 7.832 1 84.62 126 ASN B N 1
ATOM 2520 C CA . ASN B 1 126 ? 1.05 -16.188 8.5 1 84.62 126 ASN B CA 1
ATOM 2521 C C . ASN B 1 126 ? 1.313 -17.375 7.566 1 84.62 126 ASN B C 1
ATOM 2523 O O . ASN B 1 126 ? 2.258 -18.141 7.773 1 84.62 126 ASN B O 1
ATOM 2527 N N . TYR B 1 127 ? 0.532 -17.469 6.512 1 88.88 127 TYR B N 1
ATOM 2528 C CA . TYR B 1 127 ? 0.729 -18.547 5.543 1 88.88 127 TYR B CA 1
ATOM 2529 C C . TYR B 1 127 ? 1.971 -18.297 4.695 1 88.88 127 TYR B C 1
ATOM 2531 O O . TYR B 1 127 ? 2.627 -19.234 4.25 1 88.88 127 TYR B O 1
ATOM 2539 N N . PHE B 1 128 ? 2.332 -17.094 4.379 1 91.75 128 PHE B N 1
ATOM 2540 C CA . PHE B 1 128 ? 3.26 -16.797 3.295 1 91.75 128 PHE B CA 1
ATOM 2541 C C . PHE B 1 128 ? 4.617 -16.375 3.846 1 91.75 128 PHE B C 1
ATOM 2543 O O . PHE B 1 128 ? 5.625 -16.438 3.137 1 91.75 128 PHE B O 1
ATOM 2550 N N . ASN B 1 129 ? 4.844 -16 5.027 1 90.81 129 ASN B N 1
ATOM 2551 C CA . ASN B 1 129 ? 6.078 -15.445 5.578 1 90.81 129 ASN B CA 1
ATOM 2552 C C . ASN B 1 129 ? 6.547 -14.227 4.789 1 90.81 129 ASN B C 1
ATOM 2554 O O . ASN B 1 129 ? 7.742 -14.07 4.535 1 90.81 129 ASN B O 1
ATOM 2558 N N . CYS B 1 130 ? 5.727 -13.57 4.195 1 94.44 130 CYS B N 1
ATOM 2559 C CA . CYS B 1 130 ? 5.973 -12.312 3.492 1 94.44 130 CYS B CA 1
ATOM 2560 C C . CYS B 1 130 ? 4.789 -11.367 3.635 1 94.44 130 CYS B C 1
ATOM 2562 O O . CYS B 1 130 ? 3.752 -11.734 4.188 1 94.44 130 CYS B O 1
ATOM 2564 N N . ARG B 1 131 ? 4.992 -10.172 3.158 1 94.81 131 ARG B N 1
ATOM 2565 C CA . ARG B 1 131 ? 3.891 -9.219 3.133 1 94.81 131 ARG B CA 1
ATOM 2566 C C . ARG B 1 131 ? 2.906 -9.539 2.016 1 94.81 131 ARG B C 1
ATOM 2568 O O . ARG B 1 131 ? 3.311 -9.93 0.919 1 94.81 131 ARG B O 1
ATOM 2575 N N . VAL B 1 132 ? 1.624 -9.438 2.352 1 96.44 132 VAL B N 1
ATOM 2576 C CA . VAL B 1 132 ? 0.583 -9.75 1.377 1 96.44 132 VAL B CA 1
ATOM 2577 C C . VAL B 1 132 ? -0.252 -8.5 1.102 1 96.44 132 VAL B C 1
ATOM 2579 O O . VAL B 1 132 ? -0.846 -7.926 2.018 1 96.44 132 VAL B O 1
ATOM 2582 N N . LEU B 1 133 ? -0.26 -8.07 -0.107 1 96.88 133 LEU B N 1
ATOM 2583 C CA . LEU B 1 133 ? -1.07 -6.941 -0.559 1 96.88 133 LEU B CA 1
ATOM 2584 C C . LEU B 1 133 ? -2.227 -7.418 -1.433 1 96.88 133 LEU B C 1
ATOM 2586 O O . LEU B 1 133 ? -2.006 -7.934 -2.531 1 96.88 133 LEU B O 1
ATOM 2590 N N . ALA B 1 134 ? -3.383 -7.281 -0.924 1 96.5 134 ALA B N 1
ATOM 2591 C CA . ALA B 1 134 ? -4.602 -7.621 -1.655 1 96.5 134 ALA B CA 1
ATOM 2592 C C . ALA B 1 134 ? -5.273 -6.371 -2.213 1 96.5 134 ALA B C 1
ATOM 2594 O O . ALA B 1 134 ? -5.773 -5.535 -1.455 1 96.5 134 ALA B O 1
ATOM 2595 N N . ILE B 1 135 ? -5.352 -6.273 -3.479 1 96.25 135 ILE B N 1
ATOM 2596 C CA . ILE B 1 135 ? -5.852 -5.062 -4.117 1 96.25 135 ILE B CA 1
ATOM 2597 C C . ILE B 1 135 ? -7.246 -5.316 -4.684 1 96.25 135 ILE B C 1
ATOM 2599 O O . ILE B 1 135 ? -7.449 -6.266 -5.441 1 96.25 135 ILE B O 1
ATOM 2603 N N . ASN B 1 136 ? -8.195 -4.426 -4.344 1 89.12 136 ASN B N 1
ATOM 2604 C CA . ASN B 1 136 ? -9.555 -4.523 -4.863 1 89.12 136 ASN B CA 1
ATOM 2605 C C . ASN B 1 136 ? -9.695 -3.803 -6.199 1 89.12 136 ASN B C 1
ATOM 2607 O O . ASN B 1 136 ? -9.117 -2.732 -6.398 1 89.12 136 ASN B O 1
ATOM 2611 N N . GLN B 1 137 ? -10.461 -4.488 -7.02 1 74.94 137 GLN B N 1
ATOM 2612 C CA . GLN B 1 137 ? -10.891 -3.785 -8.227 1 74.94 137 GLN B CA 1
ATOM 2613 C C . GLN B 1 137 ? -11.961 -2.748 -7.91 1 74.94 137 GLN B C 1
ATOM 2615 O O . GLN B 1 137 ? -12.945 -3.051 -7.227 1 74.94 137 GLN B O 1
ATOM 2620 N N . PRO B 1 138 ? -11.742 -1.481 -8.32 1 68.62 138 PRO B N 1
ATOM 2621 C CA . PRO B 1 138 ? -12.836 -0.533 -8.109 1 68.62 138 PRO B CA 1
ATOM 2622 C C . PRO B 1 138 ? -14.125 -0.962 -8.805 1 68.62 138 PRO B C 1
ATOM 2624 O O . PRO B 1 138 ? -14.086 -1.606 -9.852 1 68.62 138 PRO B O 1
ATOM 2627 N N . LEU B 1 139 ? -15.305 -1.241 -8.102 1 59.81 139 LEU B N 1
ATOM 2628 C CA . LEU B 1 139 ? -16.562 -1.62 -8.75 1 59.81 139 LEU B CA 1
ATOM 2629 C C . LEU B 1 139 ? -16.859 -0.701 -9.922 1 59.81 139 LEU B C 1
ATOM 2631 O O . LEU B 1 139 ? -17.281 -1.164 -10.984 1 59.81 139 LEU B O 1
ATOM 2635 N N . ALA B 1 140 ? -17.578 0.462 -9.719 1 54.88 140 ALA B N 1
ATOM 2636 C CA . ALA B 1 140 ? -18.203 1.275 -10.758 1 54.88 140 ALA B CA 1
ATOM 2637 C C . ALA B 1 140 ? -17.156 1.923 -11.656 1 54.88 140 ALA B C 1
ATOM 2639 O O . ALA B 1 140 ? -17.469 2.33 -12.781 1 54.88 140 ALA B O 1
ATOM 2640 N N . SER B 1 141 ? -16.297 2.697 -11.188 1 50.12 141 SER B N 1
ATOM 2641 C CA . SER B 1 141 ? -15.758 3.773 -12.008 1 50.12 141 SER B CA 1
ATOM 2642 C C . SER B 1 141 ? -14.773 3.238 -13.031 1 50.12 141 SER B C 1
ATOM 2644 O O . SER B 1 141 ? -14.031 2.293 -12.758 1 50.12 141 SER B O 1
ATOM 2646 N N . PRO B 1 142 ? -15.109 3.408 -14.305 1 44.66 142 PRO B N 1
ATOM 2647 C CA . PRO B 1 142 ? -14.148 3.113 -15.367 1 44.66 142 PRO B CA 1
ATOM 2648 C C . PRO B 1 142 ? -12.695 3.197 -14.891 1 44.66 142 PRO B C 1
ATOM 2650 O O . PRO B 1 142 ? -12.359 4.074 -14.094 1 44.66 142 PRO B O 1
ATOM 2653 N N . VAL B 1 143 ? -12.055 2.082 -14.672 1 47.09 143 VAL B N 1
ATOM 2654 C CA . VAL B 1 143 ? -10.609 2.062 -14.469 1 47.09 143 VAL B CA 1
ATOM 2655 C C . VAL B 1 143 ? -9.977 3.279 -15.133 1 47.09 143 VAL B C 1
ATOM 2657 O O . VAL B 1 143 ? -8.75 3.422 -15.148 1 47.09 143 VAL B O 1
ATOM 2660 N N . SER B 1 144 ? -10.836 3.77 -16.125 1 44.47 144 SER B N 1
ATOM 2661 C CA . SER B 1 144 ? -10.148 4.852 -16.812 1 44.47 144 SER B CA 1
ATOM 2662 C C . SER B 1 144 ? -9.242 5.625 -15.852 1 44.47 144 SER B C 1
ATOM 2664 O O . SER B 1 144 ? -8.039 5.754 -16.094 1 44.47 144 SER B O 1
ATOM 2666 N N . SER B 1 145 ? -9.727 6.832 -15.305 1 45.47 145 SER B N 1
ATOM 2667 C CA . SER B 1 145 ? -8.797 7.699 -14.594 1 45.47 145 SER B CA 1
ATOM 2668 C C . SER B 1 145 ? -8.391 7.098 -13.25 1 45.47 145 SER B C 1
ATOM 2670 O O . SER B 1 145 ? -8.359 7.793 -12.234 1 45.47 145 SER B O 1
ATOM 2672 N N . THR B 1 146 ? -8.68 5.789 -13.023 1 52.91 146 THR B N 1
ATOM 2673 C CA . THR B 1 146 ? -8.375 5.082 -11.789 1 52.91 146 THR B CA 1
ATOM 2674 C C . THR B 1 146 ? -6.957 5.398 -11.312 1 52.91 146 THR B C 1
ATOM 2676 O O . THR B 1 146 ? -5.984 5.012 -11.961 1 52.91 146 THR B O 1
ATOM 2679 N N . ASN B 1 147 ? -6.715 6.551 -10.836 1 67.75 147 ASN B N 1
ATOM 2680 C CA . ASN B 1 147 ? -5.453 7.148 -10.422 1 67.75 147 ASN B CA 1
ATOM 2681 C C . ASN B 1 147 ? -4.746 6.297 -9.367 1 67.75 147 ASN B C 1
ATOM 2683 O O . ASN B 1 147 ? -5.328 5.969 -8.336 1 67.75 147 ASN B O 1
ATOM 2687 N N . MET B 1 148 ? -3.891 5.32 -9.883 1 83.5 148 MET B N 1
ATOM 2688 C CA . MET B 1 148 ? -2.998 4.543 -9.031 1 83.5 148 MET B CA 1
ATOM 2689 C C . MET B 1 148 ? -2.303 5.441 -8.008 1 83.5 148 MET B C 1
ATOM 2691 O O . MET B 1 148 ? -1.517 4.965 -7.191 1 83.5 148 MET B O 1
ATOM 2695 N N . ASP B 1 149 ? -2.859 6.617 -8.07 1 91.06 149 ASP B N 1
ATOM 2696 C CA . ASP B 1 149 ? -2.121 7.586 -7.262 1 91.06 149 ASP B CA 1
ATOM 2697 C C . ASP B 1 149 ? -2.697 7.68 -5.852 1 91.06 149 ASP B C 1
ATOM 2699 O O . ASP B 1 149 ? -2.066 8.242 -4.953 1 91.06 149 ASP B O 1
ATOM 2703 N N . PHE B 1 150 ? -3.982 7.156 -5.738 1 92.62 150 PHE B N 1
ATOM 2704 C CA . PHE B 1 150 ? -4.57 7.141 -4.406 1 92.62 150 PHE B CA 1
ATOM 2705 C C . PHE B 1 150 ? -4.91 5.715 -3.982 1 92.62 150 PHE B C 1
ATOM 2707 O O . PHE B 1 150 ? -5.504 4.961 -4.754 1 92.62 150 PHE B O 1
ATOM 2714 N N . SER B 1 151 ? -4.539 5.457 -2.812 1 94.19 151 SER B N 1
ATOM 2715 C CA . SER B 1 151 ? -4.844 4.137 -2.264 1 94.19 151 SER B CA 1
ATOM 2716 C C . SER B 1 151 ? -5.367 4.242 -0.835 1 94.19 151 SER B C 1
ATOM 2718 O O . SER B 1 151 ? -4.801 4.961 -0.011 1 94.19 151 SER B O 1
ATOM 2720 N N . HIS B 1 152 ? -6.453 3.619 -0.661 1 92.94 152 HIS B N 1
ATOM 2721 C CA . HIS B 1 152 ? -6.98 3.406 0.683 1 92.94 152 HIS B CA 1
ATOM 2722 C C . HIS B 1 152 ? -6.574 2.039 1.224 1 92.94 152 HIS B C 1
ATOM 2724 O O . HIS B 1 152 ? -6.883 1.01 0.62 1 92.94 152 HIS B O 1
ATOM 2730 N N . ILE B 1 153 ? -5.902 2.004 2.365 1 94.75 153 ILE B N 1
ATOM 2731 C CA . ILE B 1 153 ? -5.301 0.762 2.832 1 94.75 153 ILE B CA 1
ATOM 2732 C C . ILE B 1 153 ? -5.887 0.383 4.191 1 94.75 153 ILE B C 1
ATOM 2734 O O . ILE B 1 153 ? -5.891 1.194 5.121 1 94.75 153 ILE B O 1
ATOM 2738 N N . ASP B 1 154 ? -6.355 -0.793 4.262 1 91.62 154 ASP B N 1
ATOM 2739 C CA . ASP B 1 154 ? -6.879 -1.382 5.488 1 91.62 154 ASP B CA 1
ATOM 2740 C C . ASP B 1 154 ? -6.02 -2.557 5.945 1 91.62 154 ASP B C 1
ATOM 2742 O O . ASP B 1 154 ? -5.719 -3.457 5.16 1 91.62 154 ASP B O 1
ATOM 2746 N N . ILE B 1 155 ? -5.637 -2.52 7.152 1 90.88 155 ILE B N 1
ATOM 2747 C CA . ILE B 1 155 ? -4.73 -3.557 7.629 1 90.88 155 ILE B CA 1
ATOM 2748 C C . ILE B 1 155 ? -5.496 -4.543 8.508 1 90.88 155 ILE B C 1
ATOM 2750 O O . ILE B 1 155 ? -4.895 -5.414 9.148 1 90.88 155 ILE B O 1
ATOM 2754 N N . SER B 1 156 ? -6.801 -4.445 8.492 1 84.12 156 SER B N 1
ATOM 2755 C CA . SER B 1 156 ? -7.629 -5.406 9.211 1 84.12 156 SER B CA 1
ATOM 2756 C C . SER B 1 156 ? -7.645 -6.758 8.5 1 84.12 156 SER B C 1
ATOM 2758 O O . SER B 1 156 ? -7.258 -6.859 7.336 1 84.12 156 SER B O 1
ATOM 2760 N N . ALA B 1 157 ? -8.102 -7.688 9.203 1 82.38 157 ALA B N 1
ATOM 2761 C CA . ALA B 1 157 ? -8.234 -9.016 8.617 1 82.38 157 ALA B CA 1
ATOM 2762 C C . ALA B 1 157 ? -9.195 -9.008 7.434 1 82.38 157 ALA B C 1
ATOM 2764 O O . ALA B 1 157 ? -10.133 -8.211 7.398 1 82.38 157 ALA B O 1
ATOM 2765 N N . LEU B 1 158 ? -8.891 -9.82 6.535 1 85.69 158 LEU B N 1
ATOM 2766 C CA . LEU B 1 158 ? -9.75 -9.914 5.355 1 85.69 158 LEU B CA 1
ATOM 2767 C C . LEU B 1 158 ? -11.109 -10.516 5.719 1 85.69 158 LEU B C 1
ATOM 2769 O O . LEU B 1 158 ? -11.18 -11.57 6.348 1 85.69 158 LEU B O 1
ATOM 2773 N N . GLN B 1 159 ? -12.133 -9.797 5.41 1 78.44 159 GLN B N 1
ATOM 2774 C CA . GLN B 1 159 ? -13.477 -10.281 5.676 1 78.44 159 GLN B CA 1
ATOM 2775 C C . GLN B 1 159 ? -14.07 -10.961 4.445 1 78.44 159 GLN B C 1
ATOM 2777 O O . GLN B 1 159 ? -13.977 -10.438 3.334 1 78.44 159 GLN B O 1
ATOM 2782 N N . VAL B 1 160 ? -14.516 -12.117 4.637 1 78.44 160 VAL B N 1
ATOM 2783 C CA . VAL B 1 160 ? -15.133 -12.883 3.557 1 78.44 160 VAL B CA 1
ATOM 2784 C C . VAL B 1 160 ? -16.469 -12.25 3.182 1 78.44 160 VAL B C 1
ATOM 2786 O O . VAL B 1 160 ? -17.281 -11.938 4.055 1 78.44 160 VAL B O 1
ATOM 2789 N N . PRO B 1 161 ? -16.547 -11.859 1.949 1 72.44 161 PRO B N 1
ATOM 2790 C CA . PRO B 1 161 ? -17.828 -11.266 1.562 1 72.44 161 PRO B CA 1
ATOM 2791 C C . PRO B 1 161 ? -19.016 -12.156 1.892 1 72.44 161 PRO B C 1
ATOM 2793 O O . PRO B 1 161 ? -18.906 -13.383 1.832 1 72.44 161 PRO B O 1
ATOM 2796 N N . GLU B 1 162 ? -19.969 -11.586 2.744 1 61.91 162 GLU B N 1
ATOM 2797 C CA . GLU B 1 162 ? -21.172 -12.344 3.082 1 61.91 162 GLU B CA 1
ATOM 2798 C C . GLU B 1 162 ? -21.891 -12.82 1.825 1 61.91 162 GLU B C 1
ATOM 2800 O O . GLU B 1 162 ? -22.188 -12.031 0.931 1 61.91 162 GLU B O 1
ATOM 2805 N N . ILE B 1 163 ? -21.562 -13.805 1.34 1 53.12 163 ILE B N 1
ATOM 2806 C CA . ILE B 1 163 ? -22.422 -14.375 0.307 1 53.12 163 ILE B CA 1
ATOM 2807 C C . ILE B 1 163 ? -23.891 -14.273 0.74 1 53.12 163 ILE B C 1
ATOM 2809 O O . ILE B 1 163 ? -24.25 -14.766 1.808 1 53.12 163 ILE B O 1
ATOM 2813 N N . PRO B 1 164 ? -24.609 -13.203 0.246 1 46.34 164 PRO B N 1
ATOM 2814 C CA . PRO B 1 164 ? -26.016 -13.242 0.652 1 46.34 164 PRO B CA 1
ATOM 2815 C C . PRO B 1 164 ? -26.578 -14.656 0.685 1 46.34 164 PRO B C 1
ATOM 2817 O O . PRO B 1 164 ? -26.391 -15.422 -0.261 1 46.34 164 PRO B O 1
ATOM 2820 N N . GLN B 1 165 ? -26.438 -15.227 1.752 1 41.09 165 GLN B N 1
ATOM 2821 C CA . GLN B 1 165 ? -27.219 -16.469 1.808 1 41.09 165 GLN B CA 1
ATOM 2822 C C . GLN B 1 165 ? -28.609 -16.266 1.226 1 41.09 165 GLN B C 1
ATOM 2824 O O . GLN B 1 165 ? -29.25 -15.242 1.488 1 41.09 165 GLN B O 1
ATOM 2829 N N . ALA B 1 166 ? -28.844 -16.828 0.114 1 36.75 166 ALA B N 1
ATOM 2830 C CA . ALA B 1 166 ? -30.234 -16.859 -0.304 1 36.75 166 ALA B CA 1
ATOM 2831 C C . ALA B 1 166 ? -31.172 -17 0.898 1 36.75 166 ALA B C 1
ATOM 2833 O O . ALA B 1 166 ? -31 -17.922 1.706 1 36.75 166 ALA B O 1
ATOM 2834 N N . LYS B 1 167 ? -31.531 -15.859 1.488 1 38.19 167 LYS B N 1
ATOM 2835 C CA . LYS B 1 167 ? -32.625 -16.031 2.434 1 38.19 167 LYS B CA 1
ATOM 2836 C C . LYS B 1 167 ? -33.656 -17.047 1.926 1 38.19 167 LYS B C 1
ATOM 2838 O O . LYS B 1 167 ? -34.344 -16.797 0.942 1 38.19 167 LYS B O 1
ATOM 2843 N N . ILE B 1 168 ? -33.312 -18.25 1.883 1 29.77 168 ILE B N 1
ATOM 2844 C CA . ILE B 1 168 ? -34.406 -19.188 1.603 1 29.77 168 ILE B CA 1
ATOM 2845 C C . ILE B 1 168 ? -35.625 -18.859 2.488 1 29.77 168 ILE B C 1
ATOM 2847 O O . ILE B 1 168 ? -35.531 -19 3.713 1 29.77 168 ILE B O 1
ATOM 2851 N N . LYS B 1 169 ? -36.25 -17.812 2.213 1 33.34 169 LYS B N 1
ATOM 2852 C CA . LYS B 1 169 ? -37.562 -17.688 2.834 1 33.34 169 LYS B CA 1
ATOM 2853 C C . LYS B 1 169 ? -38.25 -19.047 2.896 1 33.34 169 LYS B C 1
ATOM 2855 O O . LYS B 1 169 ? -38.594 -19.625 1.863 1 33.34 169 LYS B O 1
ATOM 2860 N N . TYR B 1 170 ? -37.781 -19.812 3.842 1 31.2 170 TYR B N 1
ATOM 2861 C CA . TYR B 1 170 ? -38.562 -21.031 4.09 1 31.2 170 TYR B CA 1
ATOM 2862 C C . TYR B 1 170 ? -40.031 -20.688 4.332 1 31.2 170 TYR B C 1
ATOM 2864 O O . TYR B 1 170 ? -40.344 -19.906 5.219 1 31.2 170 TYR B O 1
ATOM 2872 N N . ARG B 1 171 ? -40.656 -20.281 3.244 1 32.19 171 ARG B N 1
ATOM 2873 C CA . ARG B 1 171 ? -42.125 -20.328 3.449 1 32.19 171 ARG B CA 1
ATOM 2874 C C . ARG B 1 171 ? -42.531 -21.641 4.07 1 32.19 171 ARG B C 1
ATOM 2876 O O . ARG B 1 171 ? -42.281 -22.719 3.508 1 32.19 171 ARG B O 1
ATOM 2883 N N . ILE B 1 172 ? -42.562 -21.578 5.312 1 36.72 172 ILE B N 1
ATOM 2884 C CA . ILE B 1 172 ? -43.188 -22.688 6.039 1 36.72 172 ILE B CA 1
ATOM 2885 C C . ILE B 1 172 ? -44.5 -23.078 5.367 1 36.72 172 ILE B C 1
ATOM 2887 O O . ILE B 1 172 ? -45.438 -22.281 5.301 1 36.72 172 ILE B O 1
ATOM 2891 N N . CYS B 1 173 ? -44.312 -23.812 4.203 1 35.53 173 CYS B N 1
ATOM 2892 C CA . CYS B 1 173 ? -45.562 -24.359 3.721 1 35.53 173 CYS B CA 1
ATOM 2893 C C . CYS B 1 173 ? -46.375 -24.969 4.867 1 35.53 173 CYS B C 1
ATOM 2895 O O . CYS B 1 173 ? -45.844 -25.734 5.664 1 35.53 173 CYS B O 1
ATOM 2897 N N . PRO B 1 174 ? -47.5 -24.312 5.258 1 36.5 174 PRO B N 1
ATOM 2898 C CA . PRO B 1 174 ? -48.312 -24.859 6.355 1 36.5 174 PRO B CA 1
ATOM 2899 C C . PRO B 1 174 ? -48.5 -26.359 6.25 1 36.5 174 PRO B C 1
ATOM 2901 O O . PRO B 1 174 ? -48.875 -27.016 7.238 1 36.5 174 PRO B O 1
ATOM 2904 N N . ASP B 1 175 ? -48.844 -26.828 4.938 1 34 175 ASP B N 1
ATOM 2905 C CA . ASP B 1 175 ? -49.25 -28.234 4.895 1 34 175 ASP B CA 1
ATOM 2906 C C . ASP B 1 175 ? -48.062 -29.156 4.996 1 34 175 ASP B C 1
ATOM 2908 O O . ASP B 1 175 ? -47.094 -29.047 4.215 1 34 175 ASP B O 1
ATOM 2912 N N . PRO B 1 176 ? -47.719 -29.781 6.164 1 37.88 176 PRO B N 1
ATOM 2913 C CA . PRO B 1 176 ? -46.594 -30.672 6.445 1 37.88 176 PRO B CA 1
ATOM 2914 C C . PRO B 1 176 ? -46.312 -31.625 5.293 1 37.88 176 PRO B C 1
ATOM 2916 O O . PRO B 1 176 ? -45.25 -32.25 5.266 1 37.88 176 PRO B O 1
ATOM 2919 N N . THR B 1 177 ? -47.281 -32.062 4.562 1 36.44 177 THR B N 1
ATOM 2920 C CA . THR B 1 177 ? -47.125 -33.188 3.658 1 36.44 177 THR B CA 1
ATOM 2921 C C . THR B 1 177 ? -46.562 -32.75 2.32 1 36.44 177 THR B C 1
ATOM 2923 O O . THR B 1 177 ? -45.875 -33.531 1.648 1 36.44 177 THR B O 1
ATOM 2926 N N . ALA B 1 178 ? -47.125 -31.875 1.376 1 30.22 178 ALA B N 1
ATOM 2927 C CA . ALA B 1 178 ? -46.844 -31.781 -0.052 1 30.22 178 ALA B CA 1
ATOM 2928 C C . ALA B 1 178 ? -45.906 -30.609 -0.352 1 30.22 178 ALA B C 1
ATOM 2930 O O . ALA B 1 178 ? -46.062 -29.531 0.202 1 30.22 178 ALA B O 1
ATOM 2931 N N . ILE B 1 179 ? -44.562 -30.703 -0.408 1 32.59 179 ILE B N 1
ATOM 2932 C CA . ILE B 1 179 ? -43.625 -29.656 -0.804 1 32.59 179 ILE B CA 1
ATOM 2933 C C . ILE B 1 179 ? -43.781 -29.375 -2.297 1 32.59 179 ILE B C 1
ATOM 2935 O O . ILE B 1 179 ? -43.562 -30.266 -3.127 1 32.59 179 ILE B O 1
ATOM 2939 N N . ILE B 1 180 ? -44.812 -28.641 -2.848 1 30.47 180 ILE B N 1
ATOM 2940 C CA . ILE B 1 180 ? -45.031 -28.469 -4.281 1 30.47 180 ILE B CA 1
ATOM 2941 C C . ILE B 1 180 ? -44.125 -27.359 -4.812 1 30.47 180 ILE B C 1
ATOM 2943 O O . ILE B 1 180 ? -44.219 -26.219 -4.344 1 30.47 180 ILE B O 1
ATOM 2947 N N . CYS B 1 181 ? -42.938 -27.531 -5.055 1 28.91 181 CYS B N 1
ATOM 2948 C CA . CYS B 1 181 ? -42.156 -26.484 -5.68 1 28.91 181 CYS B CA 1
ATOM 2949 C C . CYS B 1 181 ? -42.531 -26.312 -7.145 1 28.91 181 CYS B C 1
ATOM 2951 O O . CYS B 1 181 ? -42.469 -27.266 -7.926 1 28.91 181 CYS B O 1
ATOM 2953 N N . ARG B 1 182 ? -43.531 -25.516 -7.457 1 29.75 182 ARG B N 1
ATOM 2954 C CA . ARG B 1 182 ? -44 -25.312 -8.828 1 29.75 182 ARG B CA 1
ATOM 2955 C C . ARG B 1 182 ? -43 -24.516 -9.633 1 29.75 182 ARG B C 1
ATOM 2957 O O . ARG B 1 182 ? -42.688 -23.359 -9.297 1 29.75 182 ARG B O 1
ATOM 2964 N N . LEU B 1 183 ? -42.062 -25.125 -10.219 1 28.52 183 LEU B N 1
ATOM 2965 C CA . LEU B 1 183 ? -41.188 -24.594 -11.258 1 28.52 183 LEU B CA 1
ATOM 2966 C C . LEU B 1 183 ? -42 -24.094 -12.445 1 28.52 183 LEU B C 1
ATOM 2968 O O . LEU B 1 183 ? -42.75 -24.859 -13.055 1 28.52 183 LEU B O 1
ATOM 2972 N N . LYS B 1 184 ? -42.469 -22.797 -12.438 1 30.67 184 LYS B N 1
ATOM 2973 C CA . LYS B 1 184 ? -43.188 -22.203 -13.562 1 30.67 184 LYS B CA 1
ATOM 2974 C C . LYS B 1 184 ? -42.375 -22.297 -14.852 1 30.67 184 LYS B C 1
ATOM 2976 O O . LYS B 1 184 ? -41.25 -21.766 -14.93 1 30.67 184 LYS B O 1
ATOM 2981 N N . TRP B 1 185 ? -42.469 -23.344 -15.617 1 27.66 185 TRP B N 1
ATOM 2982 C CA . TRP B 1 185 ? -42.062 -23.516 -17.016 1 27.66 185 TRP B CA 1
ATOM 2983 C C . TRP B 1 185 ? -42.781 -22.516 -17.922 1 27.66 185 TRP B C 1
ATOM 2985 O O . TRP B 1 185 ? -44.031 -22.531 -18.016 1 27.66 185 TRP B O 1
ATOM 2995 N N . SER B 1 186 ? -42.438 -21.219 -17.875 1 28.25 186 SER B N 1
ATOM 2996 C CA . SER B 1 186 ? -43.094 -20.406 -18.906 1 28.25 186 SER B CA 1
ATOM 2997 C C . SER B 1 186 ? -42.875 -21.016 -20.281 1 28.25 186 SER B C 1
ATOM 2999 O O . SER B 1 186 ? -41.75 -21.281 -20.688 1 28.25 186 SER B O 1
ATOM 3001 N N . LYS B 1 187 ? -43.781 -21.828 -20.844 1 27.52 187 LYS B N 1
ATOM 3002 C CA . LYS B 1 187 ? -43.969 -22.297 -22.219 1 27.52 187 LYS B CA 1
ATOM 3003 C C . LYS B 1 187 ? -44.094 -21.109 -23.188 1 27.52 187 LYS B C 1
ATOM 3005 O O . LYS B 1 187 ? -45.031 -20.344 -23.141 1 27.52 187 LYS B O 1
ATOM 3010 N N . ARG B 1 188 ? -43 -20.484 -23.609 1 27.72 188 ARG B N 1
ATOM 3011 C CA . ARG B 1 188 ? -43.062 -19.781 -24.891 1 27.72 188 ARG B CA 1
ATOM 3012 C C . ARG B 1 188 ? -43.562 -20.703 -25.984 1 27.72 188 ARG B C 1
ATOM 3014 O O . ARG B 1 188 ? -43.062 -21.828 -26.141 1 27.72 188 ARG B O 1
ATOM 3021 N N . ARG B 1 189 ? -44.75 -20.578 -26.438 1 28.25 189 ARG B N 1
ATOM 3022 C CA . ARG B 1 189 ? -45.438 -20.984 -27.672 1 28.25 189 ARG B CA 1
ATOM 3023 C C . ARG B 1 189 ? -44.5 -20.781 -28.875 1 28.25 189 ARG B C 1
ATOM 3025 O O . ARG B 1 189 ? -43.75 -19.812 -28.938 1 28.25 189 ARG B O 1
ATOM 3032 N N . ARG B 1 190 ? -44.5 -21.766 -29.922 1 25.23 190 ARG B N 1
ATOM 3033 C CA . ARG B 1 190 ? -44.281 -21.594 -31.344 1 25.23 190 ARG B CA 1
ATOM 3034 C C . ARG B 1 190 ? -45.156 -20.469 -31.906 1 25.23 190 ARG B C 1
ATOM 3036 O O . ARG B 1 190 ? -46.312 -20.328 -31.516 1 25.23 190 ARG B O 1
#

pLDDT: mean 80.05, std 22.64, range [25.23, 98.75]

Sequence (380 aa):
MDVRNIAVVVEDVDAARTALQWALHNIIRYGDIITLLHVYPLTRSKTKNKARLLRLKGFQLALSFQQDIFNNFSNTKVEIVVTEENREGMKIVATVRELGASMLVVGLHDHSFLYSLSMVHNNIANYFNCRVLAINQPLASPVSSTNMDFSHIDISALQVPEIPQAKIKYRICPDPTAIICRLKWSKRRRMDVRNIAVVVEDVDAARTALQWALHNIIRYGDIITLLHVYPLTRSKTKNKARLLRLKGFQLALSFQQDIFNNFSNTKVEIVVTEENREGMKIVATVRELGASMLVVGLHDHSFLYSLSMVHNNIANYFNCRVLAINQPLASPVSSTNMDFSHIDISALQVPEIPQAKIKYRICPDPTAIICRLKWSKRRR

Solvent-accessible surface area (backbone atoms only — not comparable to full-atom values): 21897 Å² total; per-residue (Å²): 127,88,70,43,36,35,33,34,45,51,58,100,48,71,25,22,54,50,28,49,54,40,38,59,72,70,63,59,54,92,69,32,32,38,33,39,36,25,73,42,76,62,64,83,60,82,50,69,63,58,53,52,49,51,50,50,51,41,46,52,52,46,49,56,51,49,51,57,45,43,77,75,38,76,84,54,49,73,45,80,46,69,45,70,28,88,50,90,49,52,50,57,34,52,50,42,45,73,68,57,24,55,30,38,41,32,31,40,56,97,81,34,47,64,47,62,48,31,73,77,35,70,58,58,32,72,68,40,78,26,32,34,40,36,23,44,52,59,84,81,62,65,66,74,81,51,47,78,26,31,34,39,33,35,45,48,68,78,73,65,76,76,64,76,64,75,75,68,72,71,68,73,63,82,62,88,78,70,85,78,79,79,77,80,74,79,78,80,78,131,129,89,69,43,35,36,34,33,46,51,57,101,47,71,24,22,53,51,28,50,52,41,39,58,71,67,65,58,55,93,68,32,32,38,34,39,37,25,74,43,75,61,62,82,62,83,50,71,62,57,53,51,49,51,50,50,51,42,45,52,51,45,48,56,52,50,50,58,44,42,76,75,39,77,82,54,50,74,44,81,45,70,46,72,29,90,48,88,47,53,48,57,33,52,50,41,44,74,69,58,25,56,31,38,40,33,30,41,56,97,82,33,46,64,48,62,48,31,74,76,36,71,57,57,32,74,68,39,78,27,32,33,40,36,23,43,52,60,83,81,63,65,67,72,81,54,47,78,27,31,35,39,33,34,45,48,68,80,74,67,76,77,64,76,63,76,74,68,72,70,67,74,63,81,61,87,78,71,86,77,79,79,76,81,72,80,77,79,76,134

InterPro domains:
  IPR006016 UspA [PF00582] (4-135)
  IPR014729 Rossmann-like alpha/beta/alpha sandwich fold [G3DSA:3.40.50.620] (2-137)

Foldseek 3Di:
DDAAEEEQEFDPDVLSLVLLVLCLVPPDDPRHEYEYEYEDEDDPPPPPVVVVVRQVVRVVRSVVSVVVNCVRPVPHHYHYHYYYDHDQPLVVLVVLQVVVGQEYTYRDDLPHSLLVCCVVPQDSCVSRVHHYHYTYDDPPDPCVPVPSPDDDDDPGTDDRPPPPPPPPPPPVPVPVPDPPPPPPPPDDDD/DDAAEEEQEFDPDVLSLVLLVLCLVPPDDPRHEYEYEYEDEDDPPPPPVVVVVRQVVRVVRSVVSVVVNCVRPVPHHYHYHYYYDHDQPLVVLVVLQVVVGQEYTYRDDLPHSLLVCCVVPQDSCVSRVHHYHYTYDDPPDPCVPVPSPDDDDDPGTDDRPPPPPPPPPPPVPVPVPDPPPPPPPPPPDD

Radius of gyration: 26.5 Å; Cα contacts (8 Å, |Δi|>4): 611; chains: 2; bounding box: 70×77×79 Å

Nearest PDB structures (foldseek):
  4wny-assembly1_A-2  TM=7.986E-01  e=1.118E-06  Burkholderia pseudomallei 1710b
  3idf-assembly1_B  TM=6.987E-01  e=1.321E-07  Wolinella succinogenes
  1mjh-assembly1_A  TM=6.595E-01  e=1.759E-06  Methanocaldococcus jannaschii
  2z3v-assembly1_A  TM=6.554E-01  e=5.436E-05  Thermus thermophilus HB8
  3cis-assembly4_H  TM=4.851E-01  e=1.038E-04  Mycobacterium tuberculosis

Organism: Vigna radiata var. radiata (NCBI:txid3916)